Protein AF-A0A1T3NL05-F1 (afdb_monomer)

Foldseek 3Di:
DDDDDDDDDDDDDDDDDDDDDDDDDDDDDDDDDDDDDDDDVCPVVVVVVVVVVVQVVVQVVLLVVLLVVLLVLLLVLADDDPVLSVVLSVVSSVQLVVQLVVQCVVPVGSNVSSVVSDVSCPHSNVSRVLSLQVVLQVLLLVLLVLLVVVLVVLVVLVCVQQVPFPPDPCVDDDPLNVVLVVQLVVLVCQLVVLSVVQVCLCPPPLVPDSPSGRSLVSSVSNLVSLLSNLVSVVVVVVVCCVPPVNRGPCVSVVVSNVVSVVSNVVSVVSNVSSVVSDPPPPDDD

Sequence (285 aa):
MSPAPAPGDGYESEPDAAPAAVHAAEPDAVSDVAHAALPDAVLGVRLAVASDAVLGVRSAVVSDAVIDDYLRRVAAELTGTRARRRAILDEALDGLLAAAEAHLEDCGDPEEAGRRAVAEWGSPTTVAEAYNAATGRRRARRQVLTALGALPALASVWSTAMLTGPAGPWERRPPVLDAGLGLLAFGTVLAAASALSGLRAATGPRAALPDAAPPLREAATATFGVLLVLATLLMLVVNRGVTAPASLAWPLIAPAAVLNIALAAHLTGTWRRLRAHRPVRPRRP

Mean predicted aligned error: 11.15 Å

Solvent-accessible surface area (backbone atoms only — not comparable to full-atom values): 16243 Å² total; per-residue (Å²): 141,80,86,82,85,81,89,78,89,77,83,84,78,82,83,75,85,80,80,84,76,86,77,85,81,83,89,82,88,84,87,85,91,86,91,80,91,85,75,87,70,48,68,67,50,42,54,51,48,47,48,50,47,52,48,49,52,50,27,51,55,46,18,48,52,55,49,49,54,45,50,52,51,21,56,74,63,49,71,79,54,71,70,58,46,48,58,49,50,54,52,50,47,54,53,42,51,54,39,17,54,58,37,25,77,77,68,75,37,41,45,60,7,26,51,50,26,47,58,72,67,45,56,44,63,60,47,21,50,51,54,40,49,53,50,48,35,55,50,33,50,51,52,25,51,51,49,60,55,43,53,60,55,48,50,50,51,52,46,50,37,58,70,76,22,59,90,56,85,68,89,63,86,52,70,68,56,56,55,39,52,51,46,34,52,51,14,47,51,43,16,51,55,24,23,53,51,26,47,49,57,65,71,34,81,64,43,74,41,91,82,51,74,56,47,56,67,26,32,48,45,12,49,49,13,48,47,45,29,46,53,38,54,50,50,54,48,52,52,41,48,72,76,42,48,89,44,51,44,54,88,52,43,51,58,50,51,50,51,45,52,52,48,48,52,48,54,52,51,54,50,53,56,56,60,75,64,60,74,81,73,77,77,79,130

Secondary structure (DSSP, 8-state):
--PPPPPP-----PPP-PPPP---PPP------------STHHHHHHHHHHHHHHHHHHHHHHHHHHHHHHHHHHHH--S-HHHHHHHHHHHHHHHHHHHHHHHHHHS-HHHHHHHHHHHH--HHHHHHHHHHHHHHHHHHHHHHHHHHHHHHHHHHHHHHHHSS-----SS--HHHHHHHHHHHHHHHHHHHHHHHHHHHHHSGGGGSTT----HHHHHHHHHHHHHHHHHHHHHHHHHHHH-GGGS-HHHHHHHHHHHHHHHHHHHHHHHHHHHT---PPPP-

Radius of gyration: 31.08 Å; Cα contacts (8 Å, |Δi|>4): 206; chains: 1; bounding box: 58×97×88 Å

Organism: NCBI:txid159449

Structure (mmCIF, N/CA/C/O backbone):
data_AF-A0A1T3NL05-F1
#
_entry.id   AF-A0A1T3NL05-F1
#
loop_
_atom_site.group_PDB
_atom_site.id
_atom_site.type_symbol
_atom_site.label_atom_id
_atom_site.label_alt_id
_atom_site.label_comp_id
_atom_site.label_asym_id
_atom_site.label_entity_id
_atom_site.label_seq_id
_atom_site.pdbx_PDB_ins_code
_atom_site.Cartn_x
_atom_site.Cartn_y
_atom_site.Cartn_z
_atom_site.occupancy
_atom_site.B_iso_or_equiv
_atom_site.auth_seq_id
_atom_site.auth_comp_id
_atom_site.auth_asym_id
_atom_site.auth_atom_id
_atom_site.pdbx_PDB_model_num
ATOM 1 N N . MET A 1 1 ? -3.965 66.787 32.575 1.00 49.81 1 MET A N 1
ATOM 2 C CA . MET A 1 1 ? -3.066 65.620 32.684 1.00 49.81 1 MET A CA 1
ATOM 3 C C . MET A 1 1 ? -3.735 64.623 33.613 1.00 49.81 1 MET A C 1
ATOM 5 O O . MET A 1 1 ? -3.734 64.848 34.813 1.00 49.81 1 MET A O 1
ATOM 9 N N . SER A 1 2 ? -4.381 63.603 33.048 1.00 51.44 2 SER A N 1
ATOM 10 C CA . SER A 1 2 ? -5.023 62.512 33.795 1.00 51.44 2 SER A CA 1
ATOM 11 C C . SER A 1 2 ? -4.178 61.246 33.640 1.00 51.44 2 SER A C 1
ATOM 13 O O . SER A 1 2 ? -3.717 60.998 32.523 1.00 51.44 2 SER A O 1
ATOM 15 N N . PRO A 1 3 ? -3.948 60.459 34.704 1.00 66.00 3 PRO A N 1
ATOM 16 C CA . PRO A 1 3 ? -3.189 59.220 34.602 1.00 66.00 3 PRO A CA 1
ATOM 17 C C . PRO A 1 3 ? -4.048 58.090 34.014 1.00 66.00 3 PRO A C 1
ATOM 19 O O . PRO A 1 3 ? -5.239 57.977 34.304 1.00 66.00 3 PRO A O 1
ATOM 22 N N . ALA A 1 4 ? -3.420 57.277 33.165 1.00 61.78 4 ALA A N 1
ATOM 23 C CA . ALA A 1 4 ? -4.000 56.098 32.530 1.00 61.78 4 ALA A CA 1
ATOM 24 C C . ALA A 1 4 ? -4.048 54.895 33.503 1.00 61.78 4 ALA A C 1
ATOM 26 O O . ALA A 1 4 ? -3.147 54.766 34.335 1.00 61.78 4 ALA A O 1
ATOM 27 N N . PRO A 1 5 ? -5.063 54.013 33.407 1.00 68.00 5 PRO A N 1
ATOM 28 C CA . PRO A 1 5 ? -5.187 52.829 34.254 1.00 68.00 5 PRO A CA 1
ATOM 29 C C . PRO A 1 5 ? -4.324 51.650 33.765 1.00 68.00 5 PRO A C 1
ATOM 31 O O . PRO A 1 5 ? -4.061 51.501 32.572 1.00 68.00 5 PRO A O 1
ATOM 34 N N . ALA A 1 6 ? -3.893 50.824 34.722 1.00 65.75 6 ALA A N 1
ATOM 35 C CA . ALA A 1 6 ? -3.058 49.634 34.548 1.00 65.75 6 ALA A CA 1
ATOM 36 C C . ALA A 1 6 ? -3.804 48.451 33.880 1.00 65.75 6 ALA A C 1
ATOM 38 O O . ALA A 1 6 ? -5.032 48.376 33.981 1.00 65.75 6 ALA A O 1
ATOM 39 N N . PRO A 1 7 ? -3.083 47.518 33.224 1.00 67.06 7 PRO A N 1
ATOM 40 C CA . PRO A 1 7 ? -3.671 46.327 32.615 1.00 67.06 7 PRO A CA 1
ATOM 41 C C . PRO A 1 7 ? -4.017 45.276 33.679 1.00 67.06 7 PRO A C 1
ATOM 43 O O . PRO A 1 7 ? -3.194 44.961 34.534 1.00 67.06 7 PRO A O 1
ATOM 46 N N . GLY A 1 8 ? -5.249 44.767 33.618 1.00 62.97 8 GLY A N 1
ATOM 47 C CA . GLY A 1 8 ? -5.753 43.704 34.481 1.00 62.97 8 GLY A CA 1
ATOM 48 C C . GLY A 1 8 ? -5.362 42.314 33.985 1.00 62.97 8 GLY A C 1
ATOM 49 O O . GLY A 1 8 ? -5.387 42.040 32.784 1.00 62.97 8 GLY A O 1
ATOM 50 N N . ASP A 1 9 ? -5.032 41.460 34.948 1.00 55.62 9 ASP A N 1
ATOM 51 C CA . ASP A 1 9 ? -4.661 40.062 34.783 1.00 55.62 9 ASP A CA 1
ATOM 52 C C . ASP A 1 9 ? -5.855 39.236 34.278 1.00 55.62 9 ASP A C 1
ATOM 54 O O . ASP A 1 9 ? -6.897 39.121 34.928 1.00 55.62 9 ASP A O 1
ATOM 58 N N . GLY A 1 10 ? -5.710 38.695 33.068 1.00 55.72 10 GLY A N 1
ATOM 59 C CA . GLY A 1 10 ? -6.668 37.793 32.444 1.00 55.72 10 GLY A CA 1
ATOM 60 C C . GLY A 1 10 ? -6.400 36.348 32.851 1.00 55.72 10 GLY A C 1
ATOM 61 O O . GLY A 1 10 ? -5.332 35.814 32.574 1.00 55.72 10 GLY A O 1
ATOM 62 N N . TYR A 1 11 ? -7.403 35.750 33.487 1.00 50.28 11 TYR A N 1
ATOM 63 C CA . TYR A 1 11 ? -7.556 34.342 33.844 1.00 50.28 11 TYR A CA 1
ATOM 64 C C . TYR A 1 11 ? -6.991 33.358 32.803 1.00 50.28 11 TYR A C 1
ATOM 66 O O . TYR A 1 11 ? -7.485 33.273 31.675 1.00 50.28 11 TYR A O 1
ATOM 74 N N . GLU A 1 12 ? -6.011 32.555 33.220 1.00 45.03 12 GLU A N 1
ATOM 75 C CA . GLU A 1 12 ? -5.624 31.322 32.535 1.00 45.03 12 GLU A CA 1
ATOM 76 C C . GLU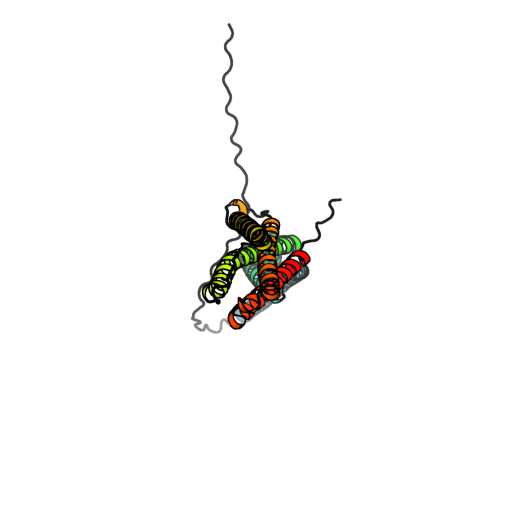 A 1 12 ? -6.770 30.310 32.659 1.00 45.03 12 GLU A C 1
ATOM 78 O O . GLU A 1 12 ? -7.152 29.894 33.751 1.00 45.03 12 GLU A O 1
ATOM 83 N N . SER A 1 13 ? -7.363 29.959 31.518 1.00 56.28 13 SER A N 1
ATOM 84 C CA . SER A 1 13 ? -8.315 28.857 31.401 1.00 56.28 13 SER A CA 1
ATOM 85 C C . SER A 1 13 ? -7.530 27.564 31.202 1.00 56.28 13 SER A C 1
ATOM 87 O O . SER A 1 13 ? -6.873 27.381 30.177 1.00 56.28 13 SER A O 1
ATOM 89 N N . GLU A 1 14 ? -7.589 26.699 32.206 1.00 56.16 14 GLU A N 1
AT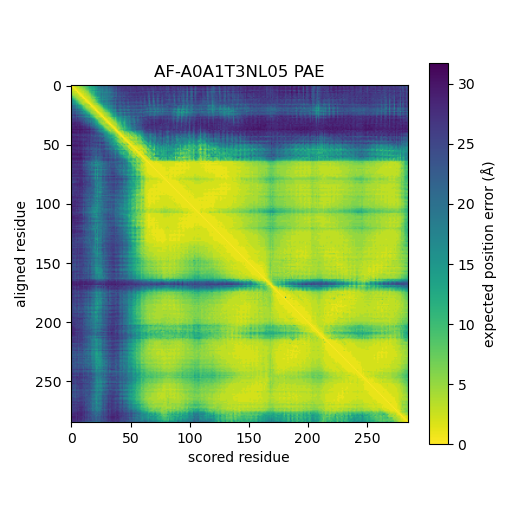OM 90 C CA . GLU A 1 14 ? -7.048 25.342 32.228 1.00 56.16 14 GLU A CA 1
ATOM 91 C C . GLU A 1 14 ? -7.768 24.477 31.168 1.00 56.16 14 GLU A C 1
ATOM 93 O O . GLU A 1 14 ? -8.999 24.390 31.197 1.00 56.16 14 GLU A O 1
ATOM 98 N N . PRO A 1 15 ? -7.064 23.895 30.176 1.00 62.19 15 PRO A N 1
ATOM 99 C CA . PRO A 1 15 ? -7.703 23.068 29.165 1.00 62.19 15 PRO A CA 1
ATOM 100 C C . PRO A 1 15 ? -7.971 21.655 29.692 1.00 62.19 15 PRO A C 1
ATOM 102 O O . PRO A 1 15 ? -7.068 20.922 30.093 1.00 62.19 15 PRO A O 1
ATOM 105 N N . ASP A 1 16 ? -9.256 21.331 29.619 1.00 52.97 16 ASP A N 1
ATOM 106 C CA . ASP A 1 16 ? -9.932 20.069 29.881 1.00 52.97 16 ASP A CA 1
ATOM 107 C C . ASP A 1 16 ? -9.335 18.866 29.117 1.00 52.97 16 ASP A C 1
ATOM 109 O O . ASP A 1 16 ? -8.674 18.998 28.082 1.00 52.97 16 ASP A O 1
ATOM 113 N N . ALA A 1 17 ? -9.595 17.688 29.675 1.00 48.12 17 ALA A N 1
ATOM 114 C CA . ALA A 1 17 ? -8.964 16.393 29.457 1.00 48.12 17 ALA A CA 1
ATOM 115 C C . ALA A 1 17 ? -8.653 15.995 27.997 1.00 48.12 17 ALA A C 1
ATOM 117 O O . ALA A 1 17 ? -9.510 15.967 27.112 1.00 48.12 17 ALA A O 1
ATOM 118 N N . ALA A 1 18 ? -7.411 15.549 27.779 1.00 41.50 18 ALA A N 1
ATOM 119 C CA . ALA A 1 18 ? -7.009 14.809 26.588 1.00 41.50 18 ALA A CA 1
ATOM 120 C C . ALA A 1 18 ? -7.599 13.379 26.603 1.00 41.50 18 ALA A C 1
ATOM 122 O O . ALA A 1 18 ? -7.569 12.727 27.648 1.00 41.50 18 ALA A O 1
ATOM 123 N N . PRO A 1 19 ? -8.090 12.846 25.467 1.00 49.56 19 PRO A N 1
ATOM 124 C CA . PRO A 1 19 ? -8.561 11.468 25.391 1.00 49.56 19 PRO A CA 1
ATOM 125 C C . PRO A 1 19 ? -7.397 10.472 25.483 1.00 49.56 19 PRO A C 1
ATOM 127 O O . PRO A 1 19 ? -6.321 10.689 24.917 1.00 49.56 19 PRO A O 1
ATOM 130 N N . ALA A 1 20 ? -7.653 9.377 26.202 1.00 42.12 20 ALA A N 1
ATOM 131 C CA . ALA A 1 20 ? -6.733 8.286 26.488 1.00 42.12 20 ALA A CA 1
ATOM 132 C C . ALA A 1 20 ? -5.990 7.798 25.233 1.00 42.12 20 ALA A C 1
ATOM 134 O O . ALA A 1 20 ? -6.581 7.419 24.219 1.00 42.12 20 ALA A O 1
ATOM 135 N N . ALA A 1 21 ? -4.661 7.816 25.311 1.00 37.03 21 ALA A N 1
ATOM 136 C CA . ALA A 1 21 ? -3.794 7.237 24.304 1.00 37.03 21 ALA A CA 1
ATOM 137 C C . ALA A 1 21 ? -3.958 5.710 24.316 1.00 37.03 21 ALA A C 1
ATOM 139 O O . ALA A 1 21 ? -3.707 5.061 25.327 1.00 37.03 21 ALA A O 1
ATOM 140 N N . VAL A 1 22 ? -4.353 5.145 23.175 1.00 44.97 22 VAL A N 1
ATOM 141 C CA . VAL A 1 22 ? -4.384 3.698 22.929 1.00 44.97 22 VAL A CA 1
ATOM 142 C C . VAL A 1 22 ? -2.961 3.149 23.092 1.00 44.97 22 VAL A C 1
ATOM 144 O O . VAL A 1 22 ? -2.101 3.348 22.228 1.00 44.97 22 VAL A O 1
ATOM 147 N N . HIS A 1 23 ? -2.702 2.512 24.234 1.00 40.03 23 HIS A N 1
ATOM 148 C CA . HIS A 1 23 ? -1.444 1.848 24.555 1.00 40.03 23 HIS A CA 1
ATOM 149 C C . HIS A 1 23 ? -1.237 0.641 23.630 1.00 40.03 23 HIS A C 1
ATOM 151 O O . HIS A 1 23 ? -2.037 -0.287 23.607 1.00 40.03 23 HIS A O 1
ATOM 157 N N . ALA A 1 24 ? -0.146 0.651 22.864 1.00 35.59 24 ALA A N 1
ATOM 158 C CA . ALA A 1 24 ? 0.336 -0.522 22.144 1.00 35.59 24 ALA A CA 1
ATOM 159 C C . ALA A 1 24 ? 1.081 -1.432 23.135 1.00 35.59 24 ALA A C 1
ATOM 161 O O . ALA A 1 24 ? 2.135 -1.039 23.637 1.00 35.59 24 ALA A O 1
ATOM 162 N N . ALA A 1 25 ? 0.522 -2.606 23.434 1.00 35.53 25 ALA A N 1
ATOM 163 C CA . ALA A 1 25 ? 1.082 -3.570 24.379 1.00 35.53 25 ALA A CA 1
ATOM 164 C C . ALA A 1 25 ? 2.083 -4.538 23.709 1.00 35.53 25 ALA A C 1
ATOM 166 O O . ALA A 1 25 ? 1.846 -5.035 22.607 1.00 35.53 25 ALA A O 1
ATOM 167 N N . GLU A 1 26 ? 3.205 -4.796 24.390 1.00 35.38 26 GLU A N 1
ATOM 168 C CA . GLU A 1 26 ? 4.123 -5.922 24.143 1.00 35.38 26 GLU A CA 1
ATOM 169 C C . GLU A 1 26 ? 3.631 -7.182 24.889 1.00 35.38 26 GLU A C 1
ATOM 171 O O . GLU A 1 26 ? 3.043 -7.037 25.962 1.00 35.38 26 GLU A O 1
ATOM 176 N N . PRO A 1 27 ? 3.873 -8.411 24.384 1.00 39.12 27 PRO A N 1
ATOM 177 C CA . PRO A 1 27 ? 3.454 -9.638 25.053 1.00 39.12 27 PRO A CA 1
ATOM 178 C C . PRO A 1 27 ? 4.606 -10.263 25.850 1.00 39.12 27 PRO A C 1
ATOM 180 O O . PRO A 1 27 ? 5.691 -10.448 25.298 1.00 39.12 27 PRO A O 1
ATOM 183 N N . ASP A 1 28 ? 4.355 -10.688 27.092 1.00 35.25 28 ASP A N 1
ATOM 184 C CA . ASP A 1 28 ? 5.218 -11.683 27.729 1.00 35.25 28 ASP A CA 1
ATOM 185 C C . ASP A 1 28 ? 4.484 -12.675 28.651 1.00 35.25 28 ASP A C 1
ATOM 187 O O . ASP A 1 28 ? 3.654 -12.314 29.480 1.00 35.25 28 ASP A O 1
ATOM 191 N N . ALA A 1 29 ? 4.861 -13.935 28.419 1.00 35.75 29 ALA A N 1
ATOM 192 C CA . ALA A 1 29 ? 5.005 -15.107 29.285 1.00 35.75 29 ALA A CA 1
ATOM 193 C C . ALA A 1 29 ? 3.923 -15.547 30.306 1.00 35.75 29 ALA A C 1
ATOM 195 O O . ALA A 1 29 ? 3.632 -14.925 31.320 1.00 35.75 29 ALA A O 1
ATOM 196 N N . VAL A 1 30 ? 3.476 -16.778 30.042 1.00 35.69 30 VAL A N 1
ATOM 197 C CA . VAL A 1 30 ? 2.552 -17.694 30.729 1.00 35.69 30 VAL A CA 1
ATOM 198 C C . VAL A 1 30 ? 3.153 -18.399 31.970 1.00 35.69 30 VAL A C 1
ATOM 200 O O . VAL A 1 30 ? 4.307 -18.812 31.926 1.00 35.69 30 VAL A O 1
ATOM 203 N N . SER A 1 31 ? 2.281 -18.616 32.977 1.00 42.09 31 SER A N 1
ATOM 204 C CA . SER A 1 31 ? 2.166 -19.691 34.008 1.00 42.09 31 SER A CA 1
ATOM 205 C C . SER A 1 31 ? 3.346 -20.103 34.912 1.00 42.09 31 SER A C 1
ATOM 207 O O . SER A 1 31 ? 4.439 -20.365 34.431 1.00 42.09 31 SER A O 1
ATOM 209 N N . ASP A 1 32 ? 3.086 -20.391 36.205 1.00 35.16 32 ASP A N 1
ATOM 210 C CA . ASP A 1 32 ? 2.582 -21.720 36.638 1.00 35.16 32 ASP A CA 1
ATOM 211 C C . ASP A 1 32 ? 2.318 -21.885 38.164 1.00 35.16 32 ASP A C 1
ATOM 213 O O . ASP A 1 32 ? 3.081 -21.418 39.004 1.00 35.16 32 ASP A O 1
ATOM 217 N N . VAL A 1 33 ? 1.267 -22.676 38.453 1.00 39.19 33 VAL A N 1
ATOM 218 C CA . VAL A 1 33 ? 1.093 -23.694 39.530 1.00 39.19 33 VAL A CA 1
ATOM 219 C C . VAL A 1 33 ? 0.940 -23.279 41.011 1.00 39.19 33 VAL A C 1
ATOM 221 O O . VAL A 1 33 ? 1.879 -22.837 41.659 1.00 39.19 33 VAL A O 1
ATOM 224 N N . ALA A 1 34 ? -0.211 -23.641 41.613 1.00 32.59 34 ALA A N 1
ATOM 225 C CA . ALA A 1 34 ? -0.330 -24.781 42.554 1.00 32.59 34 ALA A CA 1
ATOM 226 C C . ALA A 1 34 ? -1.724 -24.863 43.218 1.00 32.59 34 ALA A C 1
ATOM 228 O O . ALA A 1 34 ? -2.088 -24.028 44.042 1.00 32.59 34 ALA A O 1
ATOM 229 N N . HIS A 1 35 ? -2.479 -25.930 42.930 1.00 32.97 35 HIS A N 1
ATOM 230 C CA . HIS A 1 35 ? -3.704 -26.289 43.652 1.00 32.97 35 HIS A CA 1
ATOM 231 C C . HIS A 1 35 ? -3.417 -27.328 44.745 1.00 32.97 35 HIS A C 1
ATOM 233 O O . HIS A 1 35 ? -2.994 -28.445 44.451 1.00 32.97 35 HIS A O 1
ATOM 239 N N . ALA A 1 36 ? -3.719 -26.975 45.996 1.00 35.47 36 ALA A N 1
ATOM 240 C CA . ALA A 1 36 ? -3.841 -27.902 47.117 1.00 35.47 36 ALA A CA 1
ATOM 241 C C . ALA A 1 36 ? -5.328 -28.124 47.452 1.00 35.47 36 ALA A C 1
ATOM 243 O O . ALA A 1 36 ? -6.132 -27.193 47.428 1.00 35.47 36 ALA A O 1
ATOM 244 N N . ALA A 1 37 ? -5.684 -29.378 47.731 1.00 47.03 37 ALA A N 1
ATOM 245 C CA . ALA A 1 37 ? -7.046 -29.852 47.962 1.00 47.03 37 ALA A CA 1
ATOM 246 C C . ALA A 1 37 ? -7.605 -29.444 49.341 1.00 47.03 37 ALA A C 1
ATOM 248 O O . ALA A 1 37 ? -6.884 -29.486 50.338 1.00 47.03 37 ALA A O 1
ATOM 249 N N . LEU A 1 38 ? -8.906 -29.121 49.400 1.00 39.53 38 LEU A N 1
ATOM 250 C CA . LEU A 1 38 ? -9.654 -28.824 50.631 1.00 39.53 38 LEU A CA 1
ATOM 251 C C . LEU A 1 38 ? -10.865 -29.770 50.839 1.00 39.53 38 LEU A C 1
ATOM 253 O O . LEU A 1 38 ? -11.398 -30.295 49.858 1.00 39.53 38 LEU A O 1
ATOM 257 N N . PRO A 1 39 ? -11.292 -29.980 52.107 1.00 44.59 39 PRO A N 1
ATOM 258 C CA . PRO A 1 39 ? -12.197 -31.044 52.555 1.00 44.59 39 PRO A CA 1
ATOM 259 C C . PRO A 1 39 ? -13.670 -30.611 52.730 1.00 44.59 39 PRO A C 1
ATOM 261 O O . PRO A 1 39 ? -13.986 -29.426 52.709 1.00 44.59 39 PRO A O 1
ATOM 264 N N . ASP A 1 40 ? -14.530 -31.615 52.959 1.00 38.75 40 ASP A N 1
ATOM 265 C CA . ASP A 1 40 ? -16.007 -31.759 52.984 1.00 38.75 40 ASP A CA 1
ATOM 266 C C . ASP A 1 40 ? -16.958 -30.667 53.555 1.00 38.75 40 ASP A C 1
ATOM 268 O O . ASP A 1 40 ? -18.148 -30.926 53.734 1.00 38.75 40 ASP A O 1
ATOM 272 N N . ALA A 1 41 ? -16.569 -29.391 53.644 1.00 43.16 41 ALA A N 1
ATOM 273 C CA . ALA A 1 41 ? -17.511 -28.246 53.646 1.00 43.16 41 ALA A CA 1
ATOM 274 C C . ALA A 1 41 ? -18.240 -28.061 52.284 1.00 43.16 41 ALA A C 1
ATOM 276 O O . ALA A 1 41 ? -18.835 -27.028 51.970 1.00 43.16 41 ALA A O 1
ATOM 277 N N . VAL A 1 42 ? -18.164 -29.089 51.444 1.00 45.50 42 VAL A N 1
ATOM 278 C CA . VAL A 1 42 ? -18.093 -29.014 49.993 1.00 45.50 42 VAL A CA 1
ATOM 279 C C . VAL A 1 42 ? -19.470 -29.123 49.356 1.00 45.50 42 VAL A C 1
ATOM 281 O O . VAL A 1 42 ? -19.592 -28.737 48.213 1.00 45.50 42 VAL A O 1
ATOM 284 N N . LEU A 1 43 ? -20.540 -29.548 50.037 1.00 37.41 43 LEU A N 1
ATOM 285 C CA . LEU A 1 43 ? -21.857 -29.674 49.383 1.00 37.41 43 LEU A CA 1
ATOM 286 C C . LEU A 1 43 ? -22.670 -28.363 49.332 1.00 37.41 43 LEU A C 1
ATOM 288 O O . LEU A 1 43 ? -23.263 -28.061 48.300 1.00 37.41 43 LEU A O 1
ATOM 292 N N . GLY A 1 44 ? -22.668 -27.561 50.404 1.00 39.44 44 GLY A N 1
ATOM 293 C CA . GLY A 1 44 ? -23.315 -26.235 50.428 1.00 39.44 44 GLY A CA 1
ATOM 294 C C . GLY A 1 44 ? -22.494 -25.175 49.689 1.00 39.44 44 GLY A C 1
ATOM 295 O O . GLY A 1 44 ? -23.035 -24.402 48.901 1.00 39.44 44 GLY A O 1
ATOM 296 N N . VAL A 1 45 ? -21.166 -25.227 49.849 1.00 44.59 45 VAL A N 1
ATOM 297 C CA . VAL A 1 45 ? -20.220 -24.441 49.051 1.00 44.59 45 VAL A CA 1
ATOM 298 C C . VAL A 1 45 ? -20.233 -24.889 47.591 1.00 44.59 45 VAL A C 1
ATOM 300 O O . VAL A 1 45 ? -20.163 -24.025 46.743 1.00 44.59 45 VAL A O 1
ATOM 303 N N . ARG A 1 46 ? -20.415 -26.172 47.229 1.00 38.75 46 ARG A N 1
ATOM 304 C CA . ARG A 1 46 ? -20.561 -26.557 45.806 1.00 38.75 46 ARG A CA 1
ATOM 305 C C . ARG A 1 46 ? -21.850 -26.087 45.169 1.00 38.75 46 ARG A C 1
ATOM 307 O O . ARG A 1 46 ? -21.836 -25.913 43.966 1.00 38.75 46 ARG A O 1
ATOM 314 N N . LEU A 1 47 ? -22.942 -25.891 45.903 1.00 42.97 47 LEU A N 1
ATOM 315 C CA . LEU A 1 47 ? -24.155 -25.305 45.324 1.00 42.97 47 LEU A CA 1
ATOM 316 C C . LEU A 1 47 ? -23.992 -23.796 45.102 1.00 42.97 47 LEU A C 1
ATOM 318 O O . LEU A 1 47 ? -24.399 -23.308 44.054 1.00 42.97 47 LEU A O 1
ATOM 322 N N . ALA A 1 48 ? -23.316 -23.087 46.013 1.00 51.00 48 ALA A N 1
ATOM 323 C CA . ALA A 1 48 ? -22.938 -21.685 45.820 1.00 51.00 48 ALA A CA 1
ATOM 324 C C . ALA A 1 48 ? -21.852 -21.515 44.741 1.00 51.00 48 ALA A C 1
ATOM 326 O O . ALA A 1 48 ? -22.017 -20.695 43.859 1.00 51.00 48 ALA A O 1
ATOM 327 N N . VAL A 1 49 ? -20.812 -22.354 44.725 1.00 53.44 49 VAL A N 1
ATOM 328 C CA . VAL A 1 49 ? -19.724 -22.373 43.728 1.00 53.44 49 VAL A CA 1
ATOM 329 C C . VAL A 1 49 ? -20.203 -22.898 42.381 1.00 53.44 49 VAL A C 1
ATOM 331 O O . VAL A 1 49 ? -19.725 -22.431 41.363 1.00 53.44 49 VAL A O 1
ATOM 334 N N . ALA A 1 50 ? -21.151 -23.836 42.320 1.00 51.19 50 ALA A N 1
ATOM 335 C CA . ALA A 1 50 ? -21.785 -24.210 41.057 1.00 51.19 50 ALA A CA 1
ATOM 336 C C . ALA A 1 50 ? -22.732 -23.111 40.584 1.00 51.19 50 ALA A C 1
ATOM 338 O O . ALA A 1 50 ? -22.822 -22.904 39.385 1.00 51.19 50 ALA A O 1
ATOM 339 N N . SER A 1 51 ? -23.400 -22.382 41.482 1.00 53.47 51 SER A N 1
ATOM 340 C CA . SER A 1 51 ? -24.182 -21.207 41.098 1.00 53.47 51 SER A CA 1
ATOM 341 C C . SER A 1 51 ? -23.273 -20.074 40.619 1.00 53.47 51 SER A C 1
ATOM 343 O O . SER A 1 51 ? -23.556 -19.527 39.568 1.00 53.47 51 SER A O 1
ATOM 345 N N . ASP A 1 52 ? -22.153 -19.793 41.286 1.00 57.69 52 ASP A N 1
ATOM 346 C CA . ASP A 1 52 ? -21.153 -18.793 40.884 1.00 57.69 52 ASP A CA 1
ATOM 347 C C . ASP A 1 52 ? -20.374 -19.216 39.640 1.00 57.69 52 ASP A C 1
ATOM 349 O O . ASP A 1 52 ? -20.061 -18.379 38.807 1.00 57.69 52 ASP A O 1
ATOM 353 N N . ALA A 1 53 ? -20.098 -20.506 39.448 1.00 65.62 53 ALA A N 1
ATOM 354 C CA . ALA A 1 53 ? -19.468 -21.008 38.231 1.00 65.62 53 ALA A CA 1
ATOM 355 C C . ALA A 1 53 ? -20.460 -21.044 37.065 1.00 65.62 53 ALA A C 1
ATOM 357 O O . ALA A 1 53 ? -20.087 -20.730 35.945 1.00 65.62 53 ALA A O 1
ATOM 358 N N . VAL A 1 54 ? -21.729 -21.395 37.292 1.00 61.44 54 VAL A N 1
ATOM 359 C CA . VAL A 1 54 ? -22.766 -21.356 36.248 1.00 61.44 54 VAL A CA 1
ATOM 360 C C . VAL A 1 54 ? -23.144 -19.914 35.915 1.00 61.44 54 VAL A C 1
ATOM 362 O O . VAL A 1 54 ? -23.362 -19.622 34.743 1.00 61.44 54 VAL A O 1
ATOM 365 N N . LEU A 1 55 ? -23.189 -19.011 36.898 1.00 61.16 55 LEU A N 1
ATOM 366 C CA . LEU A 1 55 ? -23.351 -17.572 36.687 1.00 61.16 55 LEU A CA 1
ATOM 367 C C . LEU A 1 55 ? -22.113 -17.000 36.002 1.00 61.16 55 LEU A C 1
ATOM 369 O O . LEU A 1 55 ? -22.263 -16.357 34.981 1.00 61.16 55 LEU A O 1
ATOM 373 N N . GLY A 1 56 ? -20.905 -17.333 36.450 1.00 61.91 56 GLY A N 1
ATOM 374 C CA . GLY A 1 56 ? -19.650 -16.918 35.823 1.00 61.91 56 GLY A CA 1
ATOM 375 C C . GLY A 1 56 ? -19.528 -17.389 34.375 1.00 61.91 56 GLY A C 1
ATOM 376 O O . GLY A 1 56 ? -19.222 -16.592 33.497 1.00 61.91 56 GLY A O 1
ATOM 377 N N . VAL A 1 57 ? -19.860 -18.651 34.085 1.00 70.38 57 VAL A N 1
ATOM 378 C CA . VAL A 1 57 ? -19.886 -19.191 32.716 1.00 70.38 57 VAL A CA 1
ATOM 379 C C . VAL A 1 57 ? -20.983 -18.530 31.887 1.00 70.38 57 VAL A C 1
ATOM 381 O O . VAL A 1 57 ? -20.740 -18.174 30.741 1.00 70.38 57 VAL A O 1
ATOM 384 N N . ARG A 1 58 ? -22.191 -18.342 32.429 1.00 58.81 58 ARG A N 1
ATOM 385 C CA . ARG A 1 58 ? -23.274 -17.669 31.695 1.00 58.81 58 ARG A CA 1
ATOM 386 C C . ARG A 1 58 ? -22.939 -16.219 31.398 1.00 58.81 58 ARG A C 1
ATOM 388 O O . ARG A 1 58 ? -23.177 -15.774 30.286 1.00 58.81 58 ARG A O 1
ATOM 395 N N . SER A 1 59 ? -22.384 -15.509 32.363 1.00 59.50 59 SER A N 1
ATOM 396 C CA . SER A 1 59 ? -22.039 -14.110 32.218 1.00 59.50 59 SER A CA 1
ATOM 397 C C . SER A 1 59 ? -20.830 -13.929 31.293 1.00 59.50 59 SER A C 1
ATOM 399 O O . SER A 1 59 ? -20.862 -13.039 30.448 1.00 59.50 59 SER A O 1
ATOM 401 N N . ALA A 1 60 ? -19.841 -14.830 31.330 1.00 70.25 60 ALA A N 1
ATOM 402 C CA . ALA A 1 60 ? -18.790 -14.896 30.311 1.00 70.25 60 ALA A CA 1
ATOM 403 C C . ALA A 1 60 ? -19.383 -15.118 28.906 1.00 70.25 60 ALA A C 1
ATOM 405 O O . ALA A 1 60 ? -19.105 -14.348 27.996 1.00 70.25 60 ALA A O 1
ATOM 406 N N . VAL A 1 61 ? -20.303 -16.078 28.748 1.00 70.69 61 VAL A N 1
ATOM 407 C CA . VAL A 1 61 ? -20.972 -16.365 27.462 1.00 70.69 61 VAL A CA 1
ATOM 408 C C . VAL A 1 61 ? -21.830 -15.194 26.957 1.00 70.69 61 VAL A C 1
ATOM 410 O O . VAL A 1 61 ? -21.960 -14.996 25.749 1.00 70.69 61 VAL A O 1
ATOM 413 N N . VAL A 1 62 ? -22.451 -14.415 27.847 1.00 66.88 62 VAL A N 1
ATOM 414 C CA . VAL A 1 62 ? -23.254 -13.244 27.454 1.00 66.88 62 VAL A CA 1
ATOM 415 C C . VAL A 1 62 ? -22.364 -12.053 27.087 1.00 66.88 62 VAL A C 1
ATOM 417 O O . VAL A 1 62 ? -22.639 -11.392 26.085 1.00 66.88 62 VAL A O 1
ATOM 420 N N . SER A 1 63 ? -21.281 -11.814 27.834 1.00 75.88 63 SER A N 1
ATOM 421 C CA . SER A 1 63 ? -20.244 -10.844 27.454 1.00 75.88 63 SER A CA 1
ATOM 422 C C . SER A 1 63 ? -19.671 -11.175 26.070 1.00 75.88 63 SER A C 1
ATOM 424 O O . SER A 1 63 ? -19.643 -10.311 25.186 1.00 75.88 63 SER A O 1
ATOM 426 N N . ASP A 1 64 ? -19.372 -12.458 25.827 1.00 85.25 64 ASP A N 1
ATOM 427 C CA . ASP A 1 64 ? -18.927 -12.965 24.526 1.00 85.25 64 ASP A CA 1
ATOM 428 C C . ASP A 1 64 ? -19.946 -12.654 23.421 1.00 85.25 64 ASP A C 1
ATOM 430 O O . ASP A 1 64 ? -19.567 -12.214 22.340 1.00 85.25 64 ASP A O 1
ATOM 434 N N . ALA A 1 65 ? -21.253 -12.794 23.679 1.00 91.25 65 ALA A N 1
ATOM 435 C CA . ALA A 1 65 ? -22.286 -12.513 22.680 1.00 91.25 65 ALA A CA 1
ATOM 436 C C . ALA A 1 65 ? -22.370 -11.024 22.284 1.00 91.25 65 ALA A C 1
ATOM 438 O O . ALA A 1 65 ? -22.603 -10.716 21.107 1.00 91.25 65 ALA A O 1
ATOM 439 N N . VAL A 1 66 ? -22.188 -10.099 23.238 1.00 94.88 66 VAL A N 1
ATOM 440 C CA . VAL A 1 66 ? -22.171 -8.644 22.978 1.00 94.88 66 VAL A CA 1
ATOM 441 C C . VAL A 1 66 ? -20.936 -8.265 22.157 1.00 94.88 66 VAL A C 1
ATOM 443 O O . VAL A 1 66 ? -21.055 -7.567 21.144 1.00 94.88 66 VAL A O 1
ATOM 446 N N . ILE A 1 67 ? -19.766 -8.767 22.556 1.00 95.75 67 ILE A N 1
ATOM 447 C CA . ILE A 1 67 ? -18.492 -8.537 21.866 1.00 95.75 67 ILE A CA 1
ATOM 448 C C . ILE A 1 67 ? -18.514 -9.161 20.461 1.00 95.75 67 ILE A C 1
ATOM 450 O O . ILE A 1 67 ? -18.128 -8.510 19.488 1.00 95.75 67 ILE A O 1
ATOM 454 N N . ASP A 1 68 ? -19.051 -10.371 20.308 1.00 96.25 68 ASP A N 1
ATOM 455 C CA . ASP A 1 68 ? -19.181 -11.052 19.018 1.00 96.25 68 ASP A CA 1
ATOM 456 C C . ASP A 1 68 ? -20.079 -10.289 18.042 1.00 96.25 68 ASP A C 1
ATOM 458 O O . ASP A 1 68 ? -19.759 -10.182 16.851 1.00 96.25 68 ASP A O 1
ATOM 462 N N . ASP A 1 69 ? -21.220 -9.761 18.503 1.00 97.00 69 ASP A N 1
ATOM 463 C CA . ASP A 1 69 ? -22.084 -8.947 17.644 1.00 97.00 69 ASP A CA 1
ATOM 464 C C . ASP A 1 69 ? -21.377 -7.660 17.208 1.00 97.00 69 ASP A C 1
ATOM 466 O O . ASP A 1 69 ? -21.427 -7.291 16.029 1.00 97.00 69 ASP A O 1
ATOM 470 N N . TYR A 1 70 ? -20.648 -7.021 18.125 1.00 97.69 70 TYR A N 1
ATOM 471 C CA . TYR A 1 70 ? -19.835 -5.850 17.821 1.00 97.69 70 TYR A CA 1
ATOM 472 C C . TYR A 1 70 ? -18.760 -6.152 16.766 1.00 97.69 70 TYR A C 1
ATOM 474 O O . TYR A 1 70 ? -18.705 -5.495 15.719 1.00 97.69 70 TYR A O 1
ATOM 482 N N . LEU A 1 71 ? -17.955 -7.197 16.974 1.00 97.50 71 LEU A N 1
ATOM 483 C CA . LEU A 1 71 ? -16.901 -7.612 16.049 1.00 97.50 71 LEU A CA 1
ATOM 484 C C . LEU A 1 71 ? -17.460 -8.049 14.695 1.00 97.50 71 LEU A C 1
ATOM 486 O O . LEU A 1 71 ? -16.834 -7.796 13.666 1.00 97.50 71 LEU A O 1
ATOM 490 N N . ARG A 1 72 ? -18.657 -8.644 14.650 1.00 97.81 72 ARG A N 1
ATOM 491 C CA . ARG A 1 72 ? -19.342 -8.977 13.392 1.00 97.81 72 ARG A CA 1
ATOM 492 C C . ARG A 1 72 ? -19.681 -7.723 12.584 1.00 97.81 72 ARG A C 1
ATOM 494 O O . ARG A 1 72 ? -19.504 -7.727 11.362 1.00 97.81 72 ARG A O 1
ATOM 501 N N . ARG A 1 73 ? -20.121 -6.648 13.247 1.00 97.94 73 ARG A N 1
ATOM 502 C CA . ARG A 1 73 ? -20.386 -5.346 12.607 1.00 97.94 73 ARG A CA 1
ATOM 503 C C . ARG A 1 73 ? -19.093 -4.691 12.129 1.00 97.94 73 ARG A C 1
ATOM 505 O O . ARG A 1 73 ? -19.010 -4.328 10.959 1.00 97.94 73 ARG A O 1
ATOM 512 N N . VAL A 1 74 ? -18.051 -4.654 12.965 1.00 97.50 74 VAL A N 1
ATOM 513 C CA . VAL A 1 74 ? -16.714 -4.177 12.560 1.00 97.50 74 VA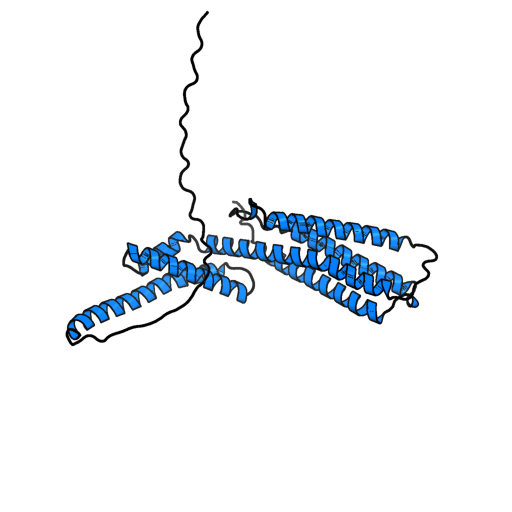L A CA 1
ATOM 514 C C . VAL A 1 74 ? -16.218 -4.967 11.346 1.00 97.50 74 VAL A C 1
ATOM 516 O O . VAL A 1 74 ? -15.812 -4.394 10.334 1.00 97.50 74 VAL A O 1
ATOM 519 N N . ALA A 1 75 ? -16.315 -6.298 11.386 1.00 97.06 75 ALA A N 1
ATOM 520 C CA . ALA A 1 75 ? -15.889 -7.175 10.306 1.00 97.06 75 ALA A CA 1
ATOM 521 C C . ALA A 1 75 ? -16.586 -6.855 8.981 1.00 97.06 75 ALA A C 1
ATOM 523 O O . ALA A 1 75 ? -15.925 -6.932 7.942 1.00 97.06 75 ALA A O 1
ATOM 524 N N . ALA A 1 76 ? -17.878 -6.513 8.995 1.00 96.31 76 ALA A N 1
ATOM 525 C CA . ALA A 1 76 ? -18.637 -6.152 7.798 1.00 96.31 76 ALA A CA 1
ATOM 526 C C . ALA A 1 76 ? -18.097 -4.884 7.109 1.00 96.31 76 ALA A C 1
ATOM 528 O O . ALA A 1 76 ? -18.187 -4.771 5.886 1.00 96.31 76 ALA A O 1
ATOM 529 N N . GLU A 1 77 ? -17.473 -3.983 7.867 1.00 96.25 77 GLU A N 1
ATOM 530 C CA . GLU A 1 77 ? -16.945 -2.703 7.382 1.00 96.25 77 GLU A CA 1
ATOM 531 C C . GLU A 1 77 ? -15.427 -2.712 7.109 1.00 96.25 77 GLU A C 1
ATOM 533 O O . GLU A 1 77 ? -14.884 -1.845 6.412 1.00 96.25 77 GLU A O 1
ATOM 538 N N . LEU A 1 78 ? -14.703 -3.716 7.612 1.00 95.31 78 LEU A N 1
ATOM 539 C CA . LEU A 1 78 ? -13.267 -3.849 7.369 1.00 95.31 78 LEU A CA 1
ATOM 540 C C . LEU A 1 78 ? -12.945 -4.168 5.902 1.00 95.31 78 LEU A C 1
ATOM 542 O O . LEU A 1 78 ? -13.437 -5.128 5.303 1.00 95.31 78 LEU A O 1
ATOM 546 N N . THR A 1 79 ? -11.983 -3.430 5.349 1.00 91.50 79 THR A N 1
ATOM 547 C CA . THR A 1 79 ? -11.487 -3.616 3.983 1.00 91.50 79 THR A CA 1
ATOM 548 C C . THR A 1 79 ? -10.161 -4.379 3.946 1.00 91.50 79 THR A C 1
ATOM 550 O O . THR A 1 79 ? -9.320 -4.302 4.841 1.00 91.50 79 THR A O 1
ATOM 553 N N . GLY A 1 80 ? -9.922 -5.110 2.853 1.00 89.94 80 GLY A N 1
ATOM 554 C CA . GLY A 1 80 ? -8.630 -5.737 2.570 1.00 89.94 80 GLY A CA 1
ATOM 555 C C . GLY A 1 80 ? -8.672 -7.259 2.475 1.00 89.94 80 GLY A C 1
ATOM 556 O O . GLY A 1 80 ? -9.702 -7.859 2.189 1.00 89.94 80 GLY A O 1
ATOM 557 N N . THR A 1 81 ? -7.504 -7.887 2.629 1.00 90.62 81 THR A N 1
ATOM 558 C CA . THR A 1 81 ? -7.369 -9.344 2.504 1.00 90.62 81 THR A CA 1
ATOM 559 C C . THR A 1 81 ? -7.970 -10.042 3.720 1.00 90.62 81 THR A C 1
ATOM 561 O O . THR A 1 81 ? -7.921 -9.507 4.827 1.00 90.62 81 THR A O 1
ATOM 564 N N . ARG A 1 82 ? -8.475 -11.270 3.538 1.00 92.19 82 ARG A N 1
ATOM 565 C CA . ARG A 1 82 ? -9.049 -12.077 4.629 1.00 92.19 82 ARG A CA 1
ATOM 566 C C . ARG A 1 82 ? -8.089 -12.229 5.814 1.00 92.19 82 ARG A C 1
ATOM 568 O O . ARG A 1 82 ? -8.501 -12.034 6.947 1.00 92.19 82 ARG A O 1
ATOM 575 N N . ALA A 1 83 ? -6.808 -12.487 5.541 1.00 91.12 83 ALA A N 1
ATOM 576 C CA . ALA A 1 83 ? -5.778 -12.604 6.574 1.00 91.12 83 ALA A CA 1
ATOM 577 C C . ALA A 1 83 ? -5.595 -11.310 7.385 1.00 91.12 83 ALA A C 1
ATOM 579 O O . ALA A 1 83 ? -5.462 -11.362 8.600 1.00 91.12 83 ALA A O 1
ATOM 580 N N . ARG A 1 84 ? -5.628 -10.137 6.732 1.00 92.75 84 ARG A N 1
ATOM 581 C CA . ARG A 1 84 ? -5.503 -8.855 7.440 1.00 92.75 84 ARG A CA 1
ATOM 582 C C . ARG A 1 84 ? -6.753 -8.533 8.252 1.00 92.75 84 ARG A C 1
ATOM 584 O O . ARG A 1 84 ? -6.604 -8.028 9.352 1.00 92.75 84 ARG A O 1
ATOM 591 N N . ARG A 1 85 ? -7.946 -8.814 7.715 1.00 95.50 85 ARG A N 1
ATOM 592 C CA . ARG A 1 85 ? -9.211 -8.641 8.444 1.00 95.50 85 ARG A CA 1
ATOM 593 C C . ARG A 1 85 ? -9.221 -9.488 9.712 1.00 95.50 85 ARG A C 1
ATOM 595 O O . ARG A 1 85 ? -9.494 -8.946 10.766 1.00 95.50 85 ARG A O 1
ATOM 602 N N . ARG A 1 86 ? -8.826 -10.762 9.617 1.00 95.19 86 ARG A N 1
ATOM 603 C CA . ARG A 1 86 ? -8.692 -11.648 10.779 1.00 95.19 86 ARG A CA 1
ATOM 604 C C . ARG A 1 86 ? -7.737 -11.080 11.828 1.00 95.19 86 ARG A C 1
ATOM 606 O O . ARG A 1 86 ? -8.165 -10.857 12.939 1.00 95.19 86 ARG A O 1
ATOM 613 N N . ALA A 1 87 ? -6.518 -10.710 11.436 1.00 94.50 87 ALA A N 1
ATOM 614 C CA . ALA A 1 87 ? -5.552 -10.133 12.374 1.00 94.50 87 ALA A CA 1
ATOM 615 C C . ALA A 1 87 ? -6.015 -8.815 13.030 1.00 94.50 87 ALA A C 1
ATOM 617 O O . ALA A 1 87 ? -5.522 -8.469 14.089 1.00 94.50 87 ALA A O 1
ATOM 618 N N . ILE A 1 88 ? -6.897 -8.042 12.384 1.00 95.50 88 ILE A N 1
ATOM 619 C CA . ILE A 1 88 ? -7.502 -6.850 13.002 1.00 95.50 88 ILE A CA 1
ATOM 620 C C . ILE A 1 88 ? -8.585 -7.253 14.007 1.00 95.50 88 ILE A C 1
ATOM 622 O O . ILE A 1 88 ? -8.691 -6.623 15.046 1.00 95.50 88 ILE A O 1
ATOM 626 N N . LEU A 1 89 ? -9.394 -8.263 13.681 1.00 96.62 89 LEU A N 1
ATOM 627 C CA . LEU A 1 89 ? -10.448 -8.748 14.569 1.00 96.62 89 LEU A CA 1
ATOM 628 C C . LEU A 1 89 ? -9.878 -9.456 15.796 1.00 96.62 89 LEU A C 1
ATOM 630 O O . LEU A 1 89 ? -10.426 -9.264 16.866 1.00 96.62 89 LEU A O 1
ATOM 634 N N . ASP A 1 90 ? -8.789 -10.213 15.639 1.00 95.12 90 ASP A N 1
ATOM 635 C CA . ASP A 1 90 ? -8.090 -10.858 16.755 1.00 95.12 90 ASP A CA 1
ATOM 636 C C . ASP A 1 90 ? -7.570 -9.780 17.736 1.00 95.12 90 ASP A C 1
ATOM 638 O O . ASP A 1 90 ? -7.913 -9.800 18.907 1.00 95.12 90 ASP A O 1
ATOM 642 N N . GLU A 1 91 ? -6.883 -8.745 17.234 1.00 95.06 91 GLU A N 1
ATOM 643 C CA . GLU A 1 91 ? -6.429 -7.602 18.051 1.00 95.06 91 GLU A CA 1
ATOM 644 C C . GLU A 1 91 ? -7.589 -6.832 18.708 1.00 95.06 91 GLU A C 1
ATOM 646 O O . GLU A 1 91 ? -7.502 -6.405 19.856 1.00 95.06 91 GLU A O 1
ATOM 651 N N . ALA A 1 92 ? -8.678 -6.608 17.966 1.00 96.06 92 ALA A N 1
ATOM 652 C CA . ALA A 1 92 ? -9.844 -5.906 18.490 1.00 96.06 92 ALA A CA 1
ATOM 653 C C . ALA A 1 92 ? -10.564 -6.723 19.570 1.00 96.06 92 ALA A C 1
ATOM 655 O O . ALA A 1 92 ? -11.065 -6.146 20.528 1.00 96.06 92 ALA A O 1
ATOM 656 N N . LEU A 1 93 ? -10.607 -8.050 19.419 1.00 95.75 93 LEU A N 1
ATOM 657 C CA . LEU A 1 93 ? -11.128 -8.961 20.429 1.00 95.75 93 LEU A CA 1
ATOM 658 C C . LEU A 1 93 ? -10.284 -8.881 21.699 1.00 95.75 93 LEU A C 1
ATOM 660 O O . LEU A 1 93 ? -10.846 -8.636 22.759 1.00 95.75 93 LEU A O 1
ATOM 664 N N . ASP A 1 94 ? -8.961 -9.009 21.582 1.00 94.38 94 ASP A N 1
ATOM 665 C CA . ASP A 1 94 ? -8.048 -8.940 22.727 1.00 94.38 94 ASP A CA 1
ATOM 666 C C . ASP A 1 94 ? -8.224 -7.618 23.494 1.00 94.38 94 ASP A C 1
ATOM 668 O O . ASP A 1 94 ? -8.361 -7.607 24.717 1.00 94.38 94 ASP A O 1
ATOM 672 N N . GLY A 1 95 ? -8.309 -6.496 22.773 1.00 95.00 95 GLY A N 1
ATOM 673 C CA . GLY A 1 95 ? -8.518 -5.184 23.381 1.00 95.00 95 GLY A CA 1
ATOM 674 C C . GLY A 1 95 ? -9.908 -4.983 24.006 1.00 95.00 95 GLY A C 1
ATOM 675 O O . GLY A 1 95 ? -10.020 -4.317 25.035 1.00 95.00 95 GLY A O 1
ATOM 676 N N . LEU A 1 96 ? -10.965 -5.563 23.428 1.00 96.06 96 LEU A N 1
ATOM 677 C CA . LEU A 1 96 ? -12.313 -5.537 24.011 1.00 96.06 96 LEU A CA 1
ATOM 678 C C . LEU A 1 96 ? -12.411 -6.418 25.257 1.00 96.06 96 LEU A C 1
ATOM 680 O O . LEU A 1 96 ? -13.050 -6.012 26.223 1.00 96.06 96 LEU A O 1
ATOM 684 N N . LEU A 1 97 ? -11.773 -7.590 25.247 1.00 94.75 97 LEU A N 1
ATOM 685 C CA . LEU A 1 97 ? -11.712 -8.481 26.404 1.00 94.75 97 LEU A CA 1
ATOM 686 C C . LEU A 1 97 ? -10.957 -7.820 27.559 1.00 94.75 97 LEU A C 1
ATOM 688 O O . LEU A 1 97 ? -11.467 -7.816 28.674 1.00 94.75 97 LEU A O 1
ATOM 692 N N . ALA A 1 98 ? -9.816 -7.180 27.285 1.00 94.88 98 ALA A N 1
ATOM 693 C CA . ALA A 1 98 ? -9.066 -6.433 28.294 1.00 94.88 98 ALA A CA 1
ATOM 694 C C . ALA A 1 98 ? -9.882 -5.269 28.891 1.00 94.88 98 ALA A C 1
ATOM 696 O O . ALA A 1 98 ? -9.882 -5.061 30.102 1.00 94.88 98 ALA A O 1
ATOM 697 N N . ALA A 1 99 ? -10.623 -4.525 28.060 1.00 95.81 99 ALA A N 1
ATOM 698 C CA . ALA A 1 99 ? -11.511 -3.467 28.544 1.00 95.81 99 ALA A CA 1
ATOM 699 C C . ALA A 1 99 ? -12.685 -4.031 29.365 1.00 95.81 99 ALA A C 1
ATOM 701 O O . ALA A 1 99 ? -13.039 -3.479 30.404 1.00 95.81 99 ALA A O 1
ATOM 702 N N . ALA A 1 100 ? -13.287 -5.140 28.928 1.00 95.44 100 ALA A N 1
ATOM 703 C CA . ALA A 1 100 ? -14.376 -5.787 29.653 1.00 95.44 100 ALA A CA 1
ATOM 704 C C . ALA A 1 100 ? -13.912 -6.332 31.010 1.00 95.44 100 ALA A C 1
ATOM 706 O O . ALA A 1 100 ? -14.641 -6.197 31.987 1.00 95.44 100 ALA A O 1
ATOM 707 N N . GLU A 1 101 ? -12.705 -6.893 31.093 1.00 93.62 101 GLU A N 1
ATOM 708 C CA . GLU A 1 101 ? -12.093 -7.328 32.352 1.00 93.62 101 GLU A CA 1
ATOM 709 C C . GLU A 1 101 ? -11.933 -6.154 33.328 1.00 93.62 101 GLU A C 1
ATOM 711 O O . GLU A 1 101 ? -12.357 -6.259 34.476 1.00 93.62 101 GLU A O 1
ATOM 716 N N . ALA A 1 102 ? -11.453 -4.999 32.856 1.00 94.94 102 ALA A N 1
ATOM 717 C CA . ALA A 1 102 ? -11.357 -3.794 33.680 1.00 94.94 102 ALA A CA 1
ATOM 718 C C . ALA A 1 102 ? -12.733 -3.304 34.179 1.00 94.94 102 ALA A C 1
ATOM 720 O O . ALA A 1 102 ? -12.903 -3.021 35.362 1.00 94.94 102 ALA A O 1
ATOM 721 N N . HIS A 1 103 ? -13.754 -3.255 33.311 1.00 95.62 103 HIS A N 1
ATOM 722 C CA . HIS A 1 103 ? -15.114 -2.853 33.720 1.00 95.62 103 HIS A CA 1
ATOM 723 C C . HIS A 1 103 ? -15.790 -3.873 34.642 1.00 95.62 103 HIS A C 1
ATOM 725 O O . HIS A 1 103 ? -16.704 -3.516 35.393 1.00 95.62 103 HIS A O 1
ATOM 731 N N . LEU A 1 104 ? -15.382 -5.142 34.580 1.00 94.69 104 LEU A N 1
ATOM 732 C CA . LEU A 1 104 ? -15.928 -6.198 35.424 1.00 94.69 104 LEU A CA 1
ATOM 733 C C . LEU A 1 104 ? -15.556 -5.989 36.894 1.00 94.69 104 LEU A C 1
ATOM 735 O O . LEU A 1 104 ? -16.406 -6.219 37.756 1.00 94.69 104 LEU A O 1
ATOM 739 N N . GLU A 1 105 ? -14.343 -5.502 37.171 1.00 93.88 105 GLU A N 1
ATOM 740 C CA . GLU A 1 105 ? -13.906 -5.145 38.528 1.00 93.88 105 GLU A CA 1
ATOM 741 C C . GLU A 1 105 ? -14.817 -4.078 39.163 1.00 93.88 105 GLU A C 1
ATOM 743 O O . GLU A 1 105 ? -15.111 -4.148 40.358 1.00 93.88 105 GLU A O 1
ATOM 748 N N . ASP A 1 106 ? -15.335 -3.147 38.355 1.00 95.38 106 ASP A N 1
ATOM 749 C CA . ASP A 1 106 ? -16.167 -2.032 38.818 1.00 95.38 106 ASP A CA 1
ATOM 750 C C . ASP A 1 106 ? -17.654 -2.381 38.984 1.00 95.38 106 ASP A C 1
ATOM 752 O O . ASP A 1 106 ? -18.316 -1.882 39.899 1.00 95.38 106 ASP A O 1
ATOM 756 N N . CYS A 1 107 ? -18.230 -3.172 38.071 1.00 95.94 107 CYS A N 1
ATOM 757 C CA . CYS A 1 107 ? -19.682 -3.401 38.036 1.00 95.94 107 CYS A CA 1
ATOM 758 C C . CYS A 1 107 ? -20.131 -4.786 38.516 1.00 95.94 107 CYS A C 1
ATOM 760 O O . CYS A 1 107 ? -21.298 -4.938 38.880 1.00 95.94 107 CYS A O 1
ATOM 762 N N . GLY A 1 108 ? -19.247 -5.789 38.520 1.00 92.12 108 GLY A N 1
ATOM 763 C CA . GLY A 1 108 ? -19.554 -7.162 38.937 1.00 92.12 108 GLY A CA 1
ATOM 764 C C . GLY A 1 108 ? -20.514 -7.942 38.022 1.00 92.12 108 GLY A C 1
ATOM 765 O O . GLY A 1 108 ? -20.795 -9.106 38.304 1.00 92.12 108 GLY A O 1
ATOM 766 N N . ASP A 1 109 ? -21.006 -7.342 36.933 1.00 92.81 109 ASP A N 1
ATOM 767 C CA . ASP A 1 109 ? -21.854 -7.988 35.924 1.00 92.81 109 ASP A CA 1
ATOM 768 C C . ASP A 1 109 ? -21.123 -8.048 34.570 1.00 92.81 109 ASP A C 1
ATOM 770 O O . ASP A 1 109 ? -20.954 -7.014 33.922 1.00 92.81 109 ASP A O 1
ATOM 774 N N . PRO A 1 110 ? -20.711 -9.238 34.097 1.00 91.69 110 PRO A N 1
ATOM 775 C CA . PRO A 1 110 ? -20.007 -9.371 32.823 1.00 91.69 110 PRO A CA 1
ATOM 776 C C . PRO A 1 110 ? -20.782 -8.900 31.587 1.00 91.69 110 PRO A C 1
ATOM 778 O O . PRO A 1 110 ? -20.148 -8.441 30.639 1.00 91.69 110 PRO A O 1
ATOM 781 N N . GLU A 1 111 ? -22.120 -8.970 31.566 1.00 93.31 111 GLU A N 1
ATOM 782 C CA . GLU A 1 111 ? -22.882 -8.424 30.430 1.00 93.31 111 GLU A CA 1
ATOM 783 C C . GLU A 1 111 ? -22.746 -6.899 30.384 1.00 93.31 111 GLU A C 1
ATOM 785 O O . GLU A 1 111 ? -22.451 -6.318 29.335 1.00 93.31 111 GLU A O 1
ATOM 790 N N . GLU A 1 112 ? -22.938 -6.244 31.528 1.00 95.12 112 GLU A N 1
ATOM 791 C CA . GLU A 1 112 ? -22.752 -4.803 31.659 1.00 95.12 112 GLU A CA 1
ATOM 792 C C . GLU A 1 112 ? -21.303 -4.385 31.388 1.00 95.12 112 GLU A C 1
ATOM 794 O O . GLU A 1 112 ? -21.082 -3.397 30.687 1.00 95.12 112 GLU A O 1
ATOM 799 N N . ALA A 1 113 ? -20.322 -5.160 31.851 1.00 95.69 113 ALA A N 1
ATOM 800 C CA . ALA A 1 113 ? -18.911 -4.927 31.568 1.00 95.69 113 ALA A CA 1
ATOM 801 C C . ALA A 1 113 ? -18.614 -4.974 30.059 1.00 95.69 113 ALA A C 1
ATOM 803 O O . ALA A 1 113 ? -17.980 -4.062 29.525 1.00 95.69 113 ALA A O 1
ATOM 804 N N . GLY A 1 114 ? -19.150 -5.970 29.342 1.00 95.12 114 GLY A N 1
ATOM 805 C CA . GLY A 1 114 ? -19.041 -6.064 27.884 1.00 95.12 114 GLY A CA 1
ATOM 806 C C . GLY A 1 114 ? -19.716 -4.892 27.160 1.00 95.12 114 GLY A C 1
ATOM 807 O O . GLY A 1 114 ? -19.155 -4.332 26.214 1.00 95.12 114 GLY A O 1
ATOM 808 N N . ARG A 1 115 ? -20.893 -4.448 27.629 1.00 97.00 115 ARG A N 1
ATOM 809 C CA . ARG A 1 115 ? -21.559 -3.246 27.093 1.00 97.00 115 ARG A CA 1
ATOM 810 C C . ARG A 1 115 ? -20.727 -1.983 27.307 1.00 97.00 115 ARG A C 1
ATOM 812 O O . ARG A 1 115 ? -20.633 -1.174 26.384 1.00 97.00 115 ARG A O 1
ATOM 819 N N . ARG A 1 116 ? -20.118 -1.815 28.485 1.00 97.62 116 ARG A N 1
ATOM 820 C CA . ARG A 1 116 ? -19.243 -0.674 28.802 1.00 97.62 116 ARG A CA 1
ATOM 821 C C . ARG A 1 116 ? -17.967 -0.681 27.969 1.00 97.62 116 ARG A C 1
ATOM 823 O O . ARG A 1 116 ? -17.643 0.353 27.393 1.00 97.62 116 ARG A O 1
ATOM 830 N N . ALA A 1 117 ? -17.329 -1.838 27.800 1.00 96.75 117 ALA A N 1
ATOM 831 C CA . ALA A 1 117 ? -16.160 -1.998 26.934 1.00 96.75 117 ALA A CA 1
ATOM 832 C C . ALA A 1 117 ? -16.461 -1.605 25.478 1.00 96.75 117 ALA A C 1
ATOM 834 O O . ALA A 1 117 ? -15.737 -0.822 24.864 1.00 96.75 117 ALA A O 1
ATOM 835 N N . VAL A 1 118 ? -17.582 -2.085 24.930 1.00 97.94 118 VAL A N 1
ATOM 836 C CA . VAL A 1 118 ? -18.034 -1.705 23.583 1.00 97.94 118 VAL A CA 1
ATOM 837 C C . VAL A 1 118 ? -18.369 -0.211 23.494 1.00 97.94 118 VAL A C 1
ATOM 839 O O . VAL A 1 118 ? -18.052 0.432 22.492 1.00 97.94 118 VAL A O 1
ATOM 842 N N . ALA A 1 119 ? -19.004 0.357 24.523 1.00 97.62 119 ALA A N 1
ATOM 843 C CA . ALA A 1 119 ? -19.325 1.781 24.565 1.00 97.62 119 ALA A CA 1
ATOM 844 C C . ALA A 1 119 ? -18.062 2.659 24.595 1.00 97.62 119 ALA A C 1
ATOM 846 O O . ALA A 1 119 ? -18.029 3.682 23.912 1.00 97.62 119 ALA A O 1
ATOM 847 N N . GLU A 1 120 ? -17.024 2.240 25.323 1.00 97.44 120 GLU A N 1
ATOM 848 C CA . GLU A 1 120 ? -15.720 2.908 25.389 1.00 97.44 120 GLU A CA 1
ATOM 849 C C . GLU A 1 120 ? -15.008 2.923 24.029 1.00 97.44 120 GLU A C 1
ATOM 851 O O . GLU A 1 120 ? -14.501 3.959 23.600 1.00 97.44 120 GLU A O 1
ATOM 856 N N . TRP A 1 121 ? -15.032 1.801 23.305 1.00 97.38 121 TRP A N 1
ATOM 857 C CA . TRP A 1 121 ? -14.468 1.704 21.952 1.00 97.38 121 TRP A CA 1
ATOM 858 C C . TRP A 1 121 ? -15.233 2.542 20.917 1.00 97.38 121 TRP A C 1
ATOM 860 O O . TRP A 1 121 ? -14.692 2.914 19.871 1.00 97.38 121 TRP A O 1
ATOM 870 N N . GLY A 1 122 ? -16.497 2.855 21.198 1.00 97.50 122 GLY A N 1
ATOM 871 C CA . GLY A 1 122 ? -17.365 3.627 20.323 1.00 97.50 122 GLY A CA 1
ATOM 872 C C . GLY A 1 122 ? -17.974 2.794 19.195 1.00 97.50 122 GLY A C 1
ATOM 873 O O . GLY A 1 122 ? -18.045 1.565 19.235 1.00 97.50 122 GLY A O 1
ATOM 874 N N . SER A 1 123 ? -18.483 3.470 18.162 1.00 97.06 123 SER A N 1
ATOM 875 C CA . SER A 1 123 ? -19.264 2.793 17.119 1.00 97.06 123 SER A CA 1
ATOM 876 C C . SER A 1 123 ? -18.416 1.820 16.273 1.00 97.06 123 SER A C 1
ATOM 878 O O . SER A 1 123 ? -17.263 2.138 15.960 1.00 97.06 123 SER A O 1
ATOM 880 N N . PRO A 1 124 ? -18.987 0.685 15.808 1.00 97.25 124 PRO A N 1
ATOM 881 C CA . PRO A 1 124 ? -18.286 -0.247 14.918 1.00 97.25 124 PRO A CA 1
ATOM 882 C C . PRO A 1 124 ? -17.706 0.427 13.669 1.00 97.25 124 PRO A C 1
ATOM 884 O O . PRO A 1 124 ? -16.612 0.083 13.224 1.00 97.25 124 PRO A O 1
ATOM 887 N N . THR A 1 125 ? -18.422 1.419 13.132 1.00 95.38 125 THR A N 1
ATOM 888 C CA . THR A 1 125 ? -18.013 2.190 11.956 1.00 95.38 125 THR A CA 1
ATOM 889 C C . THR A 1 125 ? -16.772 3.027 12.228 1.00 95.38 125 THR A C 1
ATOM 891 O O . THR A 1 125 ? -15.811 2.968 11.465 1.00 95.38 125 THR A O 1
ATOM 894 N N . THR A 1 126 ? -16.737 3.750 13.350 1.00 94.00 126 THR A N 1
ATOM 895 C CA . THR A 1 126 ? -15.572 4.553 13.752 1.00 94.00 126 THR A CA 1
ATOM 896 C C . THR A 1 126 ? -14.327 3.679 13.917 1.00 94.00 126 THR A C 1
ATOM 898 O O . THR A 1 126 ? -13.260 4.005 13.390 1.00 94.00 126 THR A O 1
ATOM 901 N N . VAL A 1 127 ? -14.470 2.530 14.582 1.00 95.94 127 VAL A N 1
ATOM 902 C CA . VAL A 1 127 ? -13.369 1.578 14.782 1.00 95.94 127 VAL A CA 1
ATOM 903 C C . VAL A 1 127 ? -12.904 0.979 13.451 1.00 95.94 127 VAL A C 1
ATOM 905 O O . VAL A 1 127 ? -11.703 0.960 13.155 1.00 95.94 127 VAL A O 1
ATOM 908 N N . ALA A 1 128 ? -13.830 0.552 12.589 1.00 95.44 128 ALA A N 1
ATOM 909 C CA . ALA A 1 128 ? -13.495 0.025 11.270 1.00 95.44 128 ALA A CA 1
ATOM 910 C C . ALA A 1 128 ? -12.785 1.069 10.389 1.00 95.44 128 ALA A C 1
ATOM 912 O O . ALA A 1 128 ? -11.795 0.745 9.724 1.00 95.44 128 ALA A O 1
ATOM 913 N N . GLU A 1 129 ? -13.238 2.325 10.392 1.00 91.88 129 GLU A N 1
ATOM 914 C CA . GLU A 1 129 ? -12.598 3.436 9.683 1.00 91.88 129 GLU A CA 1
ATOM 915 C C . GLU A 1 129 ? -11.166 3.680 10.174 1.00 91.88 129 GLU A C 1
ATOM 917 O O . GLU A 1 129 ? -10.250 3.791 9.347 1.00 91.88 129 GLU A O 1
ATOM 922 N N . ALA A 1 130 ? -10.941 3.671 11.490 1.00 91.88 130 ALA A N 1
ATOM 923 C CA . ALA A 1 130 ? -9.615 3.827 12.084 1.00 91.88 130 ALA A CA 1
ATOM 924 C C . ALA A 1 130 ? -8.651 2.707 11.640 1.00 91.88 130 ALA A C 1
ATOM 926 O O . ALA A 1 130 ? -7.550 2.979 11.137 1.00 91.88 130 ALA A O 1
ATOM 927 N N . TYR A 1 131 ? -9.076 1.440 11.713 1.00 94.19 131 TYR A N 1
ATOM 928 C CA . TYR A 1 131 ? -8.267 0.302 11.254 1.00 94.19 131 TYR A CA 1
ATOM 929 C C . TYR A 1 131 ? -8.032 0.301 9.737 1.00 94.19 131 TYR A C 1
ATOM 931 O O . TYR A 1 131 ? -6.939 -0.057 9.262 1.00 94.19 131 TYR A O 1
ATOM 939 N N . ASN A 1 132 ? -9.028 0.716 8.952 1.00 92.25 132 ASN A N 1
ATOM 940 C CA . ASN A 1 132 ? -8.916 0.874 7.505 1.00 92.25 132 ASN A CA 1
ATOM 941 C C . ASN A 1 132 ? -7.897 1.971 7.150 1.00 92.25 132 ASN A C 1
ATOM 943 O O . ASN A 1 132 ? -7.022 1.747 6.303 1.00 92.25 132 ASN A O 1
ATOM 947 N N . ALA A 1 133 ? -7.936 3.118 7.835 1.00 88.19 133 ALA A N 1
ATOM 948 C CA . ALA A 1 133 ? -6.979 4.209 7.666 1.00 88.19 133 ALA A CA 1
ATOM 949 C C . ALA A 1 133 ? -5.550 3.768 8.020 1.00 88.19 133 ALA A C 1
ATOM 951 O O . ALA A 1 133 ? -4.624 3.954 7.218 1.00 88.19 133 ALA A O 1
ATOM 952 N N . ALA A 1 134 ? -5.367 3.093 9.159 1.00 89.50 134 ALA A N 1
ATOM 953 C CA . ALA A 1 134 ? -4.078 2.537 9.573 1.00 89.50 134 ALA A CA 1
ATOM 954 C C . ALA A 1 134 ? -3.532 1.519 8.553 1.00 89.50 134 ALA A C 1
ATOM 956 O O . ALA A 1 134 ? -2.358 1.562 8.165 1.00 89.50 134 ALA A O 1
ATOM 957 N N . THR A 1 135 ? -4.394 0.639 8.035 1.00 90.75 135 THR A N 1
ATOM 958 C CA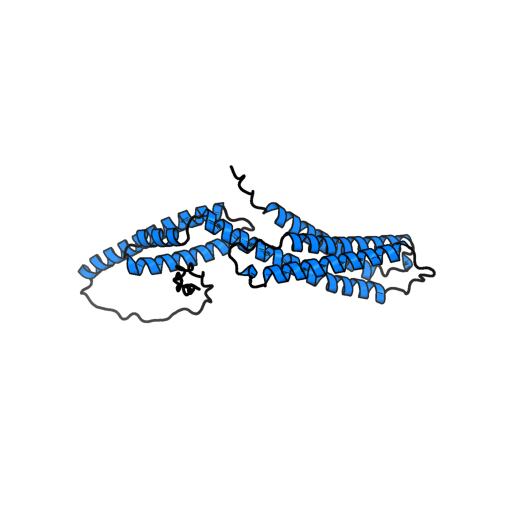 . THR A 1 135 ? -4.032 -0.324 6.984 1.00 90.75 135 THR A CA 1
ATOM 959 C C . THR A 1 135 ? -3.649 0.384 5.679 1.00 90.75 135 THR A C 1
ATOM 961 O O . THR A 1 135 ? -2.673 -0.006 5.027 1.00 90.75 135 THR A O 1
ATOM 964 N N . GLY A 1 136 ? -4.358 1.455 5.315 1.00 87.81 136 GLY A N 1
ATOM 965 C CA . GLY A 1 136 ? -4.029 2.326 4.188 1.00 87.81 136 GLY A CA 1
ATOM 966 C C . GLY A 1 136 ? -2.640 2.954 4.322 1.00 87.81 136 GLY A C 1
ATOM 967 O O . GLY A 1 136 ? -1.830 2.840 3.397 1.00 87.81 136 GLY A O 1
ATOM 968 N N . ARG A 1 137 ? -2.321 3.530 5.491 1.00 86.94 137 ARG A N 1
ATOM 969 C CA . ARG A 1 137 ? -0.994 4.096 5.803 1.00 86.94 137 ARG A CA 1
ATOM 970 C C . ARG A 1 137 ? 0.113 3.048 5.685 1.00 86.94 137 ARG A C 1
ATOM 972 O O . ARG A 1 137 ? 1.098 3.275 4.979 1.00 86.94 137 ARG A O 1
ATOM 979 N N . ARG A 1 138 ? -0.069 1.864 6.284 1.00 89.25 138 ARG A N 1
ATOM 980 C CA . ARG A 1 138 ? 0.911 0.762 6.212 1.00 89.25 138 ARG A CA 1
ATOM 981 C C . ARG A 1 138 ? 1.175 0.322 4.769 1.00 89.25 138 ARG A C 1
ATOM 983 O O . ARG A 1 138 ? 2.326 0.099 4.393 1.00 89.25 138 ARG A O 1
ATOM 990 N N . ARG A 1 139 ? 0.131 0.222 3.937 1.00 89.31 139 ARG A N 1
ATOM 991 C CA . ARG A 1 139 ? 0.277 -0.140 2.516 1.00 89.31 139 ARG A CA 1
ATOM 992 C C . ARG A 1 139 ? 0.953 0.959 1.697 1.00 89.31 139 ARG A C 1
ATOM 994 O O . ARG A 1 139 ? 1.835 0.639 0.903 1.00 89.31 139 ARG A O 1
ATOM 1001 N N . ALA A 1 140 ? 0.579 2.223 1.898 1.00 86.88 140 ALA A N 1
ATOM 1002 C CA . ALA A 1 140 ? 1.217 3.358 1.232 1.00 86.88 140 ALA A CA 1
ATOM 1003 C C . ALA A 1 140 ? 2.719 3.413 1.557 1.00 86.88 140 ALA A C 1
ATOM 1005 O O . ALA A 1 140 ? 3.541 3.504 0.648 1.00 86.88 140 ALA A O 1
ATOM 1006 N N . ARG A 1 141 ? 3.085 3.230 2.834 1.00 89.69 141 ARG A N 1
ATOM 1007 C CA . ARG A 1 141 ? 4.486 3.143 3.271 1.00 89.69 141 ARG A CA 1
ATOM 1008 C C . ARG A 1 141 ? 5.227 1.994 2.593 1.00 89.69 141 ARG A C 1
ATOM 1010 O O . ARG A 1 141 ? 6.317 2.205 2.073 1.00 89.69 141 ARG A O 1
ATOM 1017 N N . ARG A 1 142 ? 4.643 0.791 2.548 1.00 91.25 142 ARG A N 1
ATOM 1018 C CA . ARG A 1 142 ? 5.267 -0.353 1.862 1.00 91.25 142 ARG A CA 1
ATOM 1019 C C . ARG A 1 142 ? 5.501 -0.061 0.377 1.00 91.25 142 ARG A C 1
ATOM 1021 O O . ARG A 1 142 ? 6.582 -0.351 -0.111 1.00 91.25 142 ARG A O 1
ATOM 1028 N N . GLN A 1 143 ? 4.536 0.554 -0.311 1.00 88.56 143 GLN A N 1
ATOM 1029 C CA . GLN A 1 143 ? 4.678 0.943 -1.719 1.00 88.56 143 GLN A CA 1
ATOM 1030 C C . GLN A 1 143 ? 5.817 1.954 -1.923 1.00 88.56 143 GLN A C 1
ATOM 1032 O O . GLN A 1 143 ? 6.617 1.794 -2.840 1.00 88.56 143 GLN A O 1
ATOM 1037 N N . VAL A 1 144 ? 5.911 2.967 -1.057 1.00 88.88 144 VAL A N 1
ATOM 1038 C CA . VAL A 1 144 ? 6.999 3.959 -1.065 1.00 88.88 144 VAL A CA 1
ATOM 1039 C C . VAL A 1 144 ? 8.360 3.287 -0.871 1.00 88.88 144 VAL A C 1
ATOM 1041 O O . VAL A 1 144 ? 9.289 3.557 -1.628 1.00 88.88 144 VAL A O 1
ATOM 1044 N N . LEU A 1 145 ? 8.473 2.365 0.089 1.00 91.38 145 LEU A N 1
ATOM 1045 C CA . LEU A 1 145 ? 9.708 1.613 0.330 1.00 91.38 145 LEU A CA 1
ATOM 1046 C C . LEU A 1 145 ? 10.068 0.700 -0.848 1.00 91.38 145 LEU A C 1
ATOM 1048 O O . LEU A 1 145 ? 11.232 0.633 -1.231 1.00 91.38 145 LEU A O 1
ATOM 1052 N N . THR A 1 146 ? 9.083 0.041 -1.467 1.00 90.81 146 THR A N 1
ATOM 1053 C CA . THR A 1 146 ? 9.300 -0.746 -2.688 1.00 90.81 146 THR A CA 1
ATOM 1054 C C . THR A 1 146 ? 9.802 0.133 -3.833 1.00 90.81 146 THR A C 1
ATOM 1056 O O . THR A 1 146 ? 10.742 -0.261 -4.515 1.00 90.81 146 THR A O 1
ATOM 1059 N N . ALA A 1 147 ? 9.236 1.328 -4.026 1.00 86.56 147 ALA A N 1
ATOM 1060 C CA . ALA A 1 147 ? 9.703 2.270 -5.044 1.00 86.56 147 ALA A CA 1
ATOM 1061 C C . ALA A 1 147 ? 11.145 2.744 -4.778 1.00 86.56 147 ALA A C 1
ATOM 1063 O O . ALA A 1 147 ? 11.957 2.757 -5.701 1.00 86.56 147 ALA A O 1
ATOM 1064 N N . LEU A 1 148 ? 11.484 3.066 -3.522 1.00 89.81 148 LEU A N 1
ATOM 1065 C CA . LEU A 1 148 ? 12.843 3.464 -3.128 1.00 89.81 148 LEU A CA 1
ATOM 1066 C C . LEU A 1 148 ? 13.863 2.348 -3.319 1.00 89.81 148 LEU A C 1
ATOM 1068 O O . LEU A 1 148 ? 14.955 2.619 -3.801 1.00 89.81 148 LEU A O 1
ATOM 1072 N N . GLY A 1 149 ? 13.517 1.110 -2.961 1.00 92.19 149 GLY A N 1
ATOM 1073 C CA . GLY A 1 149 ? 14.400 -0.042 -3.142 1.00 92.19 149 GLY A CA 1
ATOM 1074 C C . GLY A 1 149 ? 14.546 -0.464 -4.607 1.00 92.19 149 GLY A C 1
ATOM 1075 O O . GLY A 1 149 ? 15.605 -0.940 -5.010 1.00 92.19 149 GLY A O 1
ATOM 1076 N N . ALA A 1 150 ? 13.510 -0.255 -5.424 1.00 89.88 150 ALA A N 1
ATOM 1077 C CA . ALA A 1 150 ? 13.523 -0.621 -6.835 1.00 89.88 150 ALA A CA 1
ATOM 1078 C C . ALA A 1 150 ? 14.533 0.190 -7.656 1.00 89.88 150 ALA A C 1
ATOM 1080 O O . ALA A 1 150 ? 15.212 -0.384 -8.500 1.00 89.88 150 ALA A O 1
ATOM 1081 N N . LEU A 1 151 ? 14.653 1.501 -7.420 1.00 90.00 151 LEU A N 1
ATOM 1082 C CA . LEU A 1 151 ? 15.548 2.374 -8.190 1.00 90.00 151 LEU A CA 1
ATOM 1083 C C . LEU A 1 151 ? 17.025 1.929 -8.167 1.00 90.00 151 LEU A C 1
ATOM 1085 O O . LEU A 1 151 ? 17.571 1.708 -9.248 1.00 90.00 151 LEU A O 1
ATOM 1089 N N . PRO A 1 152 ? 17.686 1.749 -7.005 1.00 91.31 152 PRO A N 1
ATOM 1090 C CA . PRO A 1 152 ? 19.072 1.296 -6.965 1.00 91.31 152 PRO A CA 1
ATOM 1091 C C . PRO A 1 152 ? 19.218 -0.142 -7.467 1.00 91.31 152 PRO A C 1
ATOM 1093 O O . PRO A 1 152 ? 20.181 -0.436 -8.164 1.00 91.31 152 PRO A O 1
ATOM 1096 N N . ALA A 1 153 ? 18.256 -1.030 -7.189 1.00 90.31 153 ALA A N 1
ATOM 1097 C CA . ALA A 1 153 ? 18.294 -2.398 -7.704 1.00 90.31 153 ALA A CA 1
ATOM 1098 C C . ALA A 1 153 ? 18.267 -2.424 -9.243 1.00 90.31 153 ALA A C 1
ATOM 1100 O O . ALA A 1 153 ? 19.075 -3.109 -9.867 1.00 90.31 153 ALA A O 1
ATOM 1101 N N . LEU A 1 154 ? 17.384 -1.632 -9.859 1.00 89.69 154 LEU A N 1
ATOM 1102 C CA . LEU A 1 154 ? 17.324 -1.461 -11.310 1.00 89.69 154 LEU A CA 1
ATOM 1103 C C . LEU A 1 154 ? 18.608 -0.838 -11.845 1.00 89.69 154 LEU A C 1
ATOM 1105 O O . LEU A 1 154 ? 19.144 -1.340 -12.828 1.00 89.69 154 LEU A O 1
ATOM 1109 N N . ALA A 1 155 ? 19.102 0.224 -11.207 1.00 89.06 155 ALA A N 1
ATOM 1110 C CA . ALA A 1 155 ? 20.341 0.874 -11.608 1.00 89.06 155 ALA A CA 1
ATOM 1111 C C . ALA A 1 155 ? 21.506 -0.123 -11.618 1.00 89.06 155 ALA A C 1
ATOM 1113 O O . ALA A 1 155 ? 22.219 -0.191 -12.614 1.00 89.06 155 ALA A O 1
ATOM 1114 N N . SER A 1 156 ? 21.655 -0.948 -10.578 1.00 88.94 156 SER A N 1
ATOM 1115 C CA . SER A 1 156 ? 22.683 -1.990 -10.506 1.00 88.94 156 SER A CA 1
ATOM 1116 C C . SER A 1 156 ? 22.519 -3.040 -11.602 1.00 88.94 156 SER A C 1
ATOM 1118 O O . SER A 1 156 ? 23.462 -3.277 -12.349 1.00 88.94 156 SER A O 1
ATOM 1120 N N . VAL A 1 157 ? 21.322 -3.618 -11.763 1.00 92.38 157 VAL A N 1
ATOM 1121 C CA . VAL A 1 157 ? 21.057 -4.653 -12.781 1.00 92.38 157 VAL A CA 1
ATOM 1122 C C . VAL A 1 157 ? 21.337 -4.132 -14.194 1.00 92.38 157 VAL A C 1
ATOM 1124 O O . VAL A 1 157 ? 22.009 -4.800 -14.981 1.00 92.38 157 VAL A O 1
ATOM 1127 N N . TRP A 1 158 ? 20.865 -2.926 -14.513 1.00 89.50 158 TRP A N 1
ATOM 1128 C CA . TRP A 1 158 ? 21.092 -2.312 -15.820 1.00 89.50 158 TRP A CA 1
ATOM 1129 C C . TRP A 1 158 ? 22.540 -1.870 -16.019 1.00 89.50 158 TRP A C 1
ATOM 1131 O O . TRP A 1 158 ? 23.064 -2.029 -17.118 1.00 89.50 158 TRP A O 1
ATOM 1141 N N . SER A 1 159 ? 23.209 -1.375 -14.975 1.00 84.94 159 SER A N 1
ATOM 1142 C CA . SER A 1 159 ? 24.633 -1.030 -15.044 1.00 84.94 159 SER A CA 1
ATOM 1143 C C . SER A 1 159 ? 25.472 -2.268 -15.315 1.00 84.94 159 SER A C 1
ATOM 1145 O O . SER A 1 159 ? 26.305 -2.234 -16.209 1.00 84.94 159 SER A O 1
ATOM 1147 N N . THR A 1 160 ? 25.211 -3.382 -14.625 1.00 86.81 160 THR A N 1
ATOM 1148 C CA . THR A 1 160 ? 25.883 -4.656 -14.899 1.00 86.81 160 THR A CA 1
ATOM 1149 C C . THR A 1 160 ? 25.646 -5.088 -16.341 1.00 86.81 160 THR A C 1
ATOM 1151 O O . THR A 1 160 ? 26.615 -5.289 -17.061 1.00 86.81 160 THR A O 1
ATOM 1154 N N . ALA A 1 161 ? 24.389 -5.135 -16.799 1.00 86.25 161 ALA A N 1
ATOM 1155 C CA . ALA A 1 161 ? 24.064 -5.548 -18.166 1.00 86.25 161 ALA A CA 1
ATOM 1156 C C . ALA A 1 161 ? 24.744 -4.682 -19.244 1.00 86.25 161 ALA A C 1
ATOM 1158 O O . ALA A 1 161 ? 25.102 -5.192 -20.306 1.00 86.25 161 ALA A O 1
ATOM 1159 N N . MET A 1 162 ? 24.927 -3.384 -18.978 1.00 80.81 162 MET A N 1
ATOM 1160 C CA . MET A 1 162 ? 25.572 -2.451 -19.906 1.00 80.81 162 MET A CA 1
ATOM 1161 C C . MET A 1 162 ? 27.103 -2.481 -19.823 1.00 80.81 162 MET A C 1
ATOM 1163 O O . MET A 1 162 ? 27.753 -2.387 -20.859 1.00 80.81 162 MET A O 1
ATOM 1167 N N . LEU A 1 163 ? 27.682 -2.621 -18.625 1.00 83.38 163 LEU A N 1
ATOM 1168 C CA . LEU A 1 163 ? 29.134 -2.615 -18.406 1.00 83.38 163 LEU A CA 1
ATOM 1169 C C . LEU A 1 163 ? 29.807 -3.914 -18.852 1.00 83.38 163 LEU A C 1
ATOM 1171 O O . LEU A 1 163 ? 30.959 -3.888 -19.270 1.00 83.38 163 LEU A O 1
ATOM 1175 N N . THR A 1 164 ? 29.108 -5.046 -18.768 1.00 85.25 164 THR A N 1
ATOM 1176 C CA . THR A 1 164 ? 29.632 -6.346 -19.213 1.00 85.25 164 THR A CA 1
ATOM 1177 C C . THR A 1 164 ? 29.275 -6.663 -20.666 1.00 85.25 164 THR A C 1
ATOM 1179 O O . THR A 1 164 ? 29.672 -7.704 -21.186 1.00 85.25 164 THR A O 1
ATOM 1182 N N . GLY A 1 165 ? 28.472 -5.815 -21.312 1.00 79.50 165 GLY A N 1
ATOM 1183 C CA . GLY A 1 165 ? 28.127 -5.960 -22.719 1.00 79.50 165 GLY A CA 1
ATOM 1184 C C . GLY A 1 165 ? 29.309 -5.619 -23.635 1.00 79.50 165 GLY A C 1
ATOM 1185 O O . GLY A 1 165 ? 30.225 -4.907 -23.222 1.00 79.50 165 GLY A O 1
ATOM 1186 N N . PRO A 1 166 ? 29.295 -6.081 -24.898 1.00 80.88 166 PRO A N 1
ATOM 1187 C CA . PRO A 1 166 ? 30.273 -5.650 -25.888 1.00 80.88 166 PRO A CA 1
ATOM 1188 C C . PRO A 1 166 ? 30.294 -4.120 -25.977 1.00 80.88 166 PRO A C 1
ATOM 1190 O O . PRO A 1 166 ? 29.233 -3.488 -26.047 1.00 80.88 166 PRO A O 1
ATOM 1193 N N . ALA A 1 167 ? 31.490 -3.525 -25.996 1.00 74.94 167 ALA A N 1
ATOM 1194 C CA . ALA A 1 167 ? 31.656 -2.098 -26.241 1.00 74.94 167 ALA A CA 1
ATOM 1195 C C . ALA A 1 167 ? 31.099 -1.773 -27.637 1.00 74.94 167 ALA A C 1
ATOM 1197 O O . ALA A 1 167 ? 31.731 -2.024 -28.660 1.00 74.94 167 ALA A O 1
ATOM 1198 N N . GLY A 1 168 ? 29.855 -1.297 -27.678 1.00 63.44 168 GLY A N 1
ATOM 1199 C CA . GLY A 1 168 ? 29.181 -0.940 -28.919 1.00 63.44 168 GLY A CA 1
ATOM 1200 C C . GLY A 1 168 ? 29.731 0.384 -29.454 1.00 63.44 168 GLY A C 1
ATOM 1201 O O . GLY A 1 168 ? 29.836 1.333 -28.670 1.00 63.44 168 GLY A O 1
ATOM 1202 N N . PRO A 1 169 ? 30.048 0.488 -30.755 1.00 61.97 169 PRO A N 1
ATOM 1203 C CA . PRO A 1 169 ? 30.548 1.721 -31.342 1.00 61.97 169 PRO A CA 1
ATOM 1204 C C . PRO A 1 169 ? 29.395 2.722 -31.479 1.00 61.97 169 PRO A C 1
ATOM 1206 O O . PRO A 1 169 ? 28.679 2.750 -32.477 1.00 61.97 169 PRO A O 1
ATOM 1209 N N . TRP A 1 170 ? 29.184 3.562 -30.467 1.00 64.31 170 TRP A N 1
ATOM 1210 C CA . TRP A 1 170 ? 28.402 4.784 -30.651 1.00 64.31 170 TRP A CA 1
ATOM 1211 C C . TRP A 1 170 ? 29.290 5.817 -31.343 1.00 64.31 170 TRP A C 1
ATOM 1213 O O . TRP A 1 170 ? 29.800 6.729 -30.700 1.00 64.31 170 TRP A O 1
ATOM 1223 N N . GLU A 1 171 ? 29.494 5.674 -32.653 1.00 68.25 171 GLU A N 1
ATOM 1224 C CA . GLU A 1 171 ? 30.270 6.651 -33.434 1.00 68.25 171 GLU A CA 1
ATOM 1225 C C . GLU A 1 171 ? 29.646 8.057 -33.362 1.00 68.25 171 GLU A C 1
ATOM 1227 O O . GLU A 1 171 ? 30.353 9.062 -33.420 1.00 68.25 171 GLU A O 1
ATOM 1232 N N . ARG A 1 172 ? 28.319 8.140 -33.158 1.00 79.75 172 ARG A N 1
ATOM 1233 C CA . ARG A 1 172 ? 27.594 9.360 -32.774 1.00 79.75 172 ARG A CA 1
ATOM 1234 C C . ARG A 1 172 ? 26.505 9.048 -31.752 1.00 79.75 172 ARG A C 1
ATOM 1236 O O . ARG A 1 172 ? 25.780 8.062 -31.875 1.00 79.75 172 ARG A O 1
ATOM 1243 N N . ARG A 1 173 ? 26.370 9.926 -30.759 1.00 80.88 173 ARG A N 1
ATOM 1244 C CA . ARG A 1 173 ? 25.332 9.868 -29.723 1.00 80.88 173 ARG A CA 1
ATOM 1245 C C . ARG A 1 173 ? 23.968 10.182 -30.363 1.00 80.88 173 ARG A C 1
ATOM 1247 O O . ARG A 1 173 ? 23.799 11.295 -30.859 1.00 80.88 173 ARG A O 1
ATOM 1254 N N . PRO A 1 174 ? 23.010 9.239 -30.440 1.00 84.69 174 PRO A N 1
ATOM 1255 C CA . PRO A 1 174 ? 21.747 9.502 -31.116 1.00 84.69 174 PRO A CA 1
ATOM 1256 C C . PRO A 1 174 ? 20.837 10.376 -30.232 1.00 84.69 174 PRO A C 1
ATOM 1258 O O . PRO A 1 174 ? 20.828 10.199 -29.011 1.00 84.69 174 PRO A O 1
ATOM 1261 N N . PRO A 1 175 ? 19.979 11.232 -30.815 1.00 88.06 175 PRO A N 1
ATOM 1262 C CA . PRO A 1 175 ? 19.063 12.088 -30.050 1.00 88.06 175 PRO A CA 1
ATOM 1263 C C . PRO A 1 175 ? 18.149 11.322 -29.077 1.00 88.06 175 PRO A C 1
ATOM 1265 O O . PRO A 1 175 ? 17.824 11.812 -27.997 1.00 88.06 175 PRO A O 1
ATOM 1268 N N . VAL A 1 176 ? 17.764 10.089 -29.429 1.00 87.25 176 VAL A N 1
ATOM 1269 C CA . VAL A 1 176 ? 16.932 9.218 -28.578 1.00 87.25 176 VAL A CA 1
ATOM 1270 C C . VAL A 1 176 ? 17.626 8.828 -27.271 1.00 87.25 176 VAL A C 1
ATOM 1272 O O . VAL A 1 176 ? 16.957 8.646 -26.255 1.00 87.25 176 VAL A O 1
ATOM 1275 N N . LEU A 1 177 ? 18.959 8.726 -27.272 1.00 87.56 177 LEU A N 1
ATOM 1276 C CA . LEU A 1 177 ? 19.721 8.423 -26.065 1.00 87.56 177 LEU A CA 1
ATOM 1277 C C . LEU A 1 177 ? 19.691 9.614 -25.108 1.00 87.56 177 LEU A C 1
ATOM 1279 O O . LEU A 1 177 ? 19.455 9.421 -23.922 1.00 87.56 177 LEU A O 1
ATOM 1283 N N . ASP A 1 178 ? 19.863 10.835 -25.613 1.00 88.75 178 ASP A N 1
ATOM 1284 C CA . ASP A 1 178 ? 19.833 12.040 -24.779 1.00 88.75 178 ASP A CA 1
ATOM 1285 C C . ASP A 1 178 ? 18.441 12.304 -24.206 1.00 88.75 178 ASP A C 1
ATOM 1287 O O . ASP A 1 178 ? 18.301 12.532 -23.002 1.00 88.75 178 ASP A O 1
ATOM 1291 N N . ALA A 1 179 ? 17.400 12.167 -25.031 1.00 91.62 179 ALA A N 1
ATOM 1292 C CA . ALA A 1 179 ? 16.018 12.239 -24.568 1.00 91.62 179 ALA A CA 1
ATOM 1293 C C . ALA A 1 179 ? 15.714 11.152 -23.522 1.00 91.62 179 ALA A C 1
ATOM 1295 O O . ALA A 1 179 ? 15.119 11.437 -22.481 1.00 91.62 179 ALA A O 1
ATOM 1296 N N . GLY A 1 180 ? 16.167 9.917 -23.762 1.00 89.31 180 GLY A N 1
ATOM 1297 C CA . GLY A 1 180 ? 16.009 8.810 -22.823 1.00 89.31 180 GLY A CA 1
ATOM 1298 C C . GLY A 1 180 ? 16.725 9.057 -21.496 1.00 89.31 180 GLY A C 1
ATOM 1299 O O . GLY A 1 180 ? 16.135 8.862 -20.441 1.00 89.31 180 GLY A O 1
ATOM 1300 N N . LEU A 1 181 ? 17.963 9.553 -21.515 1.00 89.81 181 LEU A N 1
ATOM 1301 C CA . LEU A 1 181 ? 18.703 9.902 -20.299 1.00 89.81 181 LEU A CA 1
ATOM 1302 C C . LEU A 1 181 ? 18.023 11.030 -19.514 1.00 89.81 181 LEU A C 1
ATOM 1304 O O . LEU A 1 181 ? 17.920 10.939 -18.291 1.00 89.81 181 LEU A O 1
ATOM 1308 N N . GLY A 1 182 ? 17.505 12.052 -20.202 1.00 91.12 182 GLY A N 1
ATOM 1309 C CA . GLY A 1 182 ? 16.713 13.111 -19.574 1.00 91.12 182 GLY A CA 1
ATOM 1310 C C . GLY A 1 182 ? 15.457 12.566 -18.889 1.00 91.12 182 GLY A C 1
ATOM 1311 O O . GLY A 1 182 ? 15.178 12.907 -17.738 1.00 91.12 182 GLY A O 1
ATOM 1312 N N . LEU A 1 183 ? 14.735 11.660 -19.553 1.00 92.88 183 LEU A N 1
ATOM 1313 C CA . LEU A 1 183 ? 13.521 11.050 -19.011 1.00 92.88 183 LEU A CA 1
ATOM 1314 C C . LEU A 1 183 ? 13.811 10.094 -17.841 1.00 92.88 183 LEU A C 1
ATOM 1316 O O . LEU A 1 183 ? 13.059 10.077 -16.865 1.00 92.88 183 LEU A O 1
ATOM 1320 N N . LEU A 1 184 ? 14.931 9.362 -17.890 1.00 91.69 184 LEU A N 1
ATOM 1321 C CA . LEU A 1 184 ? 15.429 8.552 -16.774 1.00 91.69 184 LEU A CA 1
ATOM 1322 C C . LEU A 1 184 ? 15.763 9.417 -15.558 1.00 91.69 184 LEU A C 1
ATOM 1324 O O . LEU A 1 184 ? 15.322 9.106 -14.449 1.00 91.69 184 LEU A O 1
ATOM 1328 N N . ALA A 1 185 ? 16.514 10.503 -15.755 1.00 92.12 185 ALA A N 1
ATOM 1329 C CA . ALA A 1 185 ? 16.881 11.419 -14.681 1.00 92.12 185 ALA A CA 1
ATOM 1330 C C . ALA A 1 185 ? 15.633 12.054 -14.055 1.00 92.12 185 ALA A C 1
ATOM 1332 O O . ALA A 1 185 ? 15.458 12.005 -12.836 1.00 92.12 185 ALA A O 1
ATOM 1333 N N . PHE A 1 186 ? 14.720 12.563 -14.886 1.00 93.88 186 PHE A N 1
ATOM 1334 C CA . PHE A 1 186 ? 13.459 13.144 -14.434 1.00 93.88 186 PHE A CA 1
ATOM 1335 C C . PHE A 1 186 ? 12.605 12.135 -13.654 1.00 93.88 186 PHE A C 1
ATOM 1337 O O . PHE A 1 186 ? 12.177 12.429 -12.538 1.00 93.88 186 PHE A O 1
ATOM 1344 N N . GLY A 1 187 ? 12.400 10.928 -14.193 1.00 91.88 187 GLY A N 1
ATOM 1345 C CA . GLY A 1 187 ? 11.637 9.872 -13.524 1.00 91.88 187 GLY A CA 1
ATOM 1346 C C . GLY A 1 187 ? 12.255 9.447 -12.189 1.00 91.88 187 GLY A C 1
ATOM 1347 O O . GLY A 1 187 ? 11.529 9.261 -11.211 1.00 91.88 187 GLY A O 1
ATOM 1348 N N . THR A 1 188 ? 13.587 9.374 -12.116 1.00 92.69 188 THR A N 1
ATOM 1349 C CA . THR A 1 188 ? 14.327 9.034 -10.890 1.00 92.69 188 THR A CA 1
ATOM 1350 C C . THR A 1 188 ? 14.170 10.112 -9.821 1.00 92.69 188 THR A C 1
ATOM 1352 O O . THR A 1 188 ? 13.829 9.794 -8.682 1.00 92.69 188 THR A O 1
ATOM 1355 N N . VAL A 1 189 ? 14.361 11.387 -10.179 1.00 94.62 189 VAL A N 1
ATOM 1356 C CA . VAL A 1 189 ? 14.181 12.519 -9.254 1.00 94.62 189 VAL A CA 1
ATOM 1357 C C . VAL A 1 189 ? 12.736 12.588 -8.770 1.00 94.62 189 VAL A C 1
ATOM 1359 O O . VAL A 1 189 ? 12.500 12.693 -7.567 1.00 94.62 189 VAL A O 1
ATOM 1362 N N . LEU A 1 190 ? 11.766 12.460 -9.681 1.00 94.25 190 LEU A N 1
ATOM 1363 C CA . LEU A 1 190 ? 10.345 12.459 -9.343 1.00 94.25 190 LEU A CA 1
ATOM 1364 C C . LEU A 1 190 ? 10.002 11.325 -8.370 1.00 94.25 190 LEU A C 1
ATOM 1366 O O . LEU A 1 190 ? 9.299 11.555 -7.381 1.00 94.25 190 LEU A O 1
ATOM 1370 N N . ALA A 1 191 ? 10.517 10.120 -8.628 1.00 92.94 191 ALA A N 1
ATOM 1371 C CA . ALA A 1 191 ? 10.306 8.958 -7.779 1.00 92.94 191 ALA A CA 1
ATOM 1372 C C . ALA A 1 191 ? 10.925 9.140 -6.388 1.00 92.94 191 ALA A C 1
ATOM 1374 O O . ALA A 1 191 ? 10.228 8.981 -5.385 1.00 92.94 191 ALA A O 1
ATOM 1375 N N . ALA A 1 192 ? 12.203 9.521 -6.323 1.00 92.38 192 ALA A N 1
ATOM 1376 C CA . ALA A 1 192 ? 12.939 9.687 -5.076 1.00 92.38 192 ALA A CA 1
ATOM 1377 C C . ALA A 1 192 ? 12.376 10.829 -4.218 1.00 92.38 192 ALA A C 1
ATOM 1379 O O . ALA A 1 192 ? 12.095 10.625 -3.037 1.00 92.38 192 ALA A O 1
ATOM 1380 N N . ALA A 1 193 ? 12.143 12.008 -4.803 1.00 94.56 193 ALA A N 1
ATOM 1381 C CA . ALA A 1 193 ? 11.599 13.159 -4.085 1.00 94.56 193 ALA A CA 1
ATOM 1382 C C . ALA A 1 193 ? 10.198 12.866 -3.528 1.00 94.56 193 ALA A C 1
ATOM 1384 O O . ALA A 1 193 ? 9.927 13.127 -2.353 1.00 94.56 193 ALA A O 1
ATOM 1385 N N . SER A 1 194 ? 9.327 12.253 -4.339 1.00 92.38 194 SER A N 1
ATOM 1386 C CA . SER A 1 194 ? 7.984 11.854 -3.904 1.00 92.38 194 SER A CA 1
ATOM 1387 C C . SER A 1 194 ? 8.032 10.810 -2.795 1.00 92.38 194 SER A C 1
ATOM 1389 O O . SER A 1 194 ? 7.318 10.925 -1.802 1.00 92.38 194 SER A O 1
ATOM 1391 N N . ALA A 1 195 ? 8.890 9.800 -2.932 1.00 91.44 195 ALA A N 1
ATOM 1392 C CA . ALA A 1 195 ? 9.005 8.737 -1.951 1.00 91.44 195 ALA A CA 1
ATOM 1393 C C . ALA A 1 195 ? 9.564 9.235 -0.609 1.00 91.44 195 ALA A C 1
ATOM 1395 O O . ALA A 1 195 ? 9.032 8.886 0.442 1.00 91.44 195 ALA A O 1
ATOM 1396 N N . LEU A 1 196 ? 10.579 10.103 -0.630 1.00 92.75 196 LEU A N 1
ATOM 1397 C CA . LEU A 1 196 ? 11.113 10.743 0.575 1.00 92.75 196 LEU A CA 1
ATOM 1398 C C . LEU A 1 196 ? 10.076 11.652 1.241 1.00 92.75 196 LEU A C 1
ATOM 1400 O O . LEU A 1 196 ? 9.943 11.628 2.463 1.00 92.75 196 LEU A O 1
ATOM 1404 N N . SER A 1 197 ? 9.313 12.416 0.452 1.00 92.31 197 SER A N 1
ATOM 1405 C CA . SER A 1 197 ? 8.200 13.223 0.964 1.00 92.31 197 SER A CA 1
ATOM 1406 C C . SER A 1 197 ? 7.146 12.346 1.650 1.00 92.31 197 SER A C 1
ATOM 1408 O O . SER A 1 197 ? 6.784 12.587 2.801 1.00 92.31 197 SER A O 1
ATOM 1410 N N . GLY A 1 198 ? 6.724 11.263 0.989 1.00 90.56 198 GLY A N 1
ATOM 1411 C CA . GLY A 1 198 ? 5.747 10.321 1.534 1.00 90.56 198 GLY A CA 1
ATOM 1412 C C . GLY A 1 198 ? 6.245 9.604 2.788 1.00 90.56 198 GLY A C 1
ATOM 1413 O O . GLY A 1 198 ? 5.471 9.381 3.717 1.00 90.56 198 GLY A O 1
ATOM 1414 N N . LEU A 1 199 ? 7.541 9.288 2.855 1.00 90.94 199 LEU A N 1
ATOM 1415 C CA . LEU A 1 199 ? 8.151 8.699 4.042 1.00 90.94 199 LEU A CA 1
ATOM 1416 C C . LEU A 1 199 ? 8.151 9.687 5.211 1.00 90.94 199 LEU A C 1
ATOM 1418 O O . LEU A 1 199 ? 7.710 9.323 6.294 1.00 90.94 199 LEU A O 1
ATOM 1422 N N . ARG A 1 200 ? 8.545 10.946 4.979 1.00 90.81 200 ARG A N 1
ATOM 1423 C CA . ARG A 1 200 ? 8.480 12.012 5.994 1.00 90.81 200 ARG A CA 1
ATOM 1424 C C . ARG A 1 200 ? 7.058 12.236 6.501 1.00 90.81 200 ARG A C 1
ATOM 1426 O O . ARG A 1 200 ? 6.863 12.393 7.703 1.00 90.81 200 ARG A O 1
ATOM 1433 N N . ALA A 1 201 ? 6.067 12.209 5.611 1.00 88.44 201 ALA A N 1
ATOM 1434 C CA . ALA A 1 201 ? 4.660 12.295 5.992 1.00 88.44 201 ALA A CA 1
ATOM 1435 C C . ALA A 1 201 ? 4.207 11.088 6.836 1.00 88.44 201 ALA A C 1
ATOM 1437 O O . ALA A 1 201 ? 3.363 11.244 7.711 1.00 88.44 201 ALA A O 1
ATOM 1438 N N . ALA A 1 202 ? 4.778 9.902 6.603 1.00 87.12 202 ALA A N 1
ATOM 1439 C CA . ALA A 1 202 ? 4.433 8.673 7.317 1.00 87.12 202 ALA A CA 1
ATOM 1440 C C . ALA A 1 202 ? 5.183 8.463 8.644 1.00 87.12 202 ALA A C 1
ATOM 1442 O O . ALA A 1 202 ? 4.721 7.667 9.457 1.00 87.12 202 ALA A O 1
ATOM 1443 N N . THR A 1 203 ? 6.339 9.101 8.853 1.00 87.62 203 THR A N 1
ATOM 1444 C CA . THR A 1 203 ? 7.172 8.922 10.061 1.00 87.62 203 THR A CA 1
ATOM 1445 C C . THR A 1 203 ? 7.302 10.177 10.918 1.00 87.62 203 THR A C 1
ATOM 1447 O O . THR A 1 203 ? 7.889 10.113 11.991 1.00 87.62 203 THR A O 1
ATOM 1450 N N . GLY A 1 204 ? 6.830 11.332 10.446 1.00 87.75 204 GLY A N 1
ATOM 1451 C CA . GLY A 1 204 ? 6.921 12.583 11.194 1.00 87.75 204 GLY A CA 1
ATOM 1452 C C . GLY A 1 204 ? 5.953 12.651 12.382 1.00 87.75 204 GLY A C 1
ATOM 1453 O O . GLY A 1 204 ? 5.015 11.861 12.453 1.00 87.75 204 GLY A O 1
ATOM 1454 N N . PRO A 1 205 ? 6.095 13.655 13.267 1.00 84.94 205 PRO A N 1
ATOM 1455 C CA . PRO A 1 205 ? 5.198 13.851 14.414 1.00 84.94 205 PRO A CA 1
ATOM 1456 C C . PRO A 1 205 ? 3.732 14.022 13.994 1.00 84.94 205 PRO A C 1
ATOM 1458 O O . PRO A 1 205 ? 2.822 13.592 14.690 1.00 84.94 205 PRO A O 1
ATOM 1461 N N . ARG A 1 206 ? 3.486 14.561 12.791 1.00 84.88 206 ARG A N 1
ATOM 1462 C CA . ARG A 1 206 ? 2.136 14.654 12.216 1.00 84.88 206 ARG A CA 1
ATOM 1463 C C . ARG A 1 206 ? 1.505 13.295 11.910 1.00 84.88 206 ARG A C 1
ATOM 1465 O O . ARG A 1 206 ? 0.290 13.227 11.825 1.00 84.88 206 ARG A O 1
ATOM 1472 N N . ALA A 1 207 ? 2.295 12.235 11.743 1.00 82.31 207 ALA A N 1
ATOM 1473 C CA . ALA A 1 207 ? 1.781 10.885 11.524 1.00 82.31 207 ALA A CA 1
ATOM 1474 C C . ALA A 1 207 ? 1.146 10.284 12.788 1.00 82.31 207 ALA A C 1
ATOM 1476 O O . ALA A 1 207 ? 0.368 9.341 12.667 1.00 82.31 207 ALA A O 1
ATOM 1477 N N . ALA A 1 208 ? 1.465 10.830 13.970 1.00 81.06 208 ALA A N 1
ATOM 1478 C CA . ALA A 1 208 ? 0.847 10.450 15.236 1.00 81.06 208 ALA A CA 1
ATOM 1479 C C . ALA A 1 208 ? -0.545 11.077 15.431 1.00 81.06 208 ALA A C 1
ATOM 1481 O O . ALA A 1 208 ? -1.274 10.665 16.326 1.00 81.06 208 ALA A O 1
ATOM 1482 N N . LEU A 1 209 ? -0.934 12.051 14.597 1.00 85.06 209 LEU A N 1
ATOM 1483 C CA . LEU A 1 209 ? -2.262 12.652 14.682 1.00 85.06 209 LEU A CA 1
ATOM 1484 C C . LEU A 1 209 ? -3.329 11.650 14.198 1.00 85.06 209 LEU A C 1
ATOM 1486 O O . LEU A 1 209 ? -3.146 11.058 13.125 1.00 85.06 209 LEU A O 1
ATOM 1490 N N . PRO A 1 210 ? -4.457 11.499 14.920 1.00 75.62 210 PRO A N 1
ATOM 1491 C CA . PRO A 1 210 ? -5.540 10.580 14.551 1.00 75.62 210 PRO A CA 1
ATOM 1492 C C . PRO A 1 210 ? -6.020 10.764 13.101 1.00 75.62 210 PRO A C 1
ATOM 1494 O O . PRO A 1 210 ? -6.170 9.790 12.357 1.00 75.62 210 PRO A O 1
ATOM 1497 N N . ASP A 1 211 ? -6.103 12.022 12.655 1.00 80.94 211 ASP A N 1
ATOM 1498 C CA . ASP A 1 211 ? -6.637 12.419 11.345 1.00 80.94 211 ASP A CA 1
ATOM 1499 C C . ASP A 1 211 ? -5.591 12.502 10.224 1.00 80.94 211 ASP A C 1
ATOM 1501 O O . ASP A 1 211 ? -5.863 13.010 9.129 1.00 80.94 211 ASP A O 1
ATOM 1505 N N . ALA A 1 212 ? -4.368 12.019 10.460 1.00 80.56 212 ALA A N 1
ATOM 1506 C CA . ALA A 1 212 ? -3.314 12.069 9.458 1.00 80.56 212 ALA A CA 1
ATOM 1507 C C . ALA A 1 212 ? -3.699 11.252 8.213 1.00 80.56 212 ALA A C 1
ATOM 1509 O O . ALA A 1 212 ? -3.698 10.011 8.216 1.00 80.56 212 ALA A O 1
ATOM 1510 N N . ALA A 1 213 ? -4.002 11.965 7.124 1.00 81.12 213 ALA A N 1
ATOM 1511 C CA . ALA A 1 213 ? -4.335 11.361 5.846 1.00 81.12 213 ALA A CA 1
ATOM 1512 C C . ALA A 1 213 ? -3.165 10.498 5.333 1.00 81.12 213 ALA A C 1
ATOM 1514 O O . ALA A 1 213 ? -2.002 10.900 5.427 1.00 81.12 213 ALA A O 1
ATOM 1515 N N . PRO A 1 214 ? -3.435 9.317 4.752 1.00 81.56 214 PRO A N 1
ATOM 1516 C CA . PRO A 1 214 ? -2.380 8.489 4.187 1.00 81.56 214 PRO A CA 1
ATOM 1517 C C . PRO A 1 214 ? -1.688 9.215 3.016 1.00 81.56 214 PRO A C 1
ATOM 1519 O O . PRO A 1 214 ? -2.386 9.847 2.214 1.00 81.56 214 PRO A O 1
ATOM 1522 N N . PRO A 1 215 ? -0.355 9.071 2.843 1.00 87.06 215 PRO A N 1
ATOM 1523 C CA . PRO A 1 215 ? 0.420 9.728 1.782 1.00 87.06 215 PRO A CA 1
ATOM 1524 C C . PRO A 1 215 ? 0.203 9.058 0.410 1.00 87.06 215 PRO A C 1
ATOM 1526 O O . PRO A 1 215 ? 1.116 8.557 -0.250 1.00 87.06 215 PRO A O 1
ATOM 1529 N N . LEU A 1 216 ? -1.062 8.955 -0.009 1.00 87.88 216 LEU A N 1
ATOM 1530 C CA . LEU A 1 216 ? -1.477 8.276 -1.235 1.00 87.88 216 LEU A CA 1
ATOM 1531 C C . LEU A 1 216 ? -1.052 9.042 -2.483 1.00 87.88 216 LEU A C 1
ATOM 1533 O O . LEU A 1 216 ? -0.844 8.419 -3.522 1.00 87.88 216 LEU A O 1
ATOM 1537 N N . ARG A 1 217 ? -0.965 10.375 -2.404 1.00 90.19 217 ARG A N 1
ATOM 1538 C CA . ARG A 1 217 ? -0.544 11.215 -3.531 1.00 90.19 217 ARG A CA 1
ATOM 1539 C C . ARG A 1 217 ? 0.937 10.998 -3.810 1.00 90.19 217 ARG A C 1
ATOM 1541 O O . ARG A 1 217 ? 1.296 10.708 -4.943 1.00 90.19 217 ARG A O 1
ATOM 1548 N N . GLU A 1 218 ? 1.747 11.022 -2.764 1.00 92.31 218 GLU A N 1
ATOM 1549 C CA . GLU A 1 218 ? 3.191 10.812 -2.785 1.00 92.31 218 GLU A CA 1
ATOM 1550 C C . GLU A 1 218 ? 3.529 9.392 -3.250 1.00 92.31 218 GLU A C 1
ATOM 1552 O O . GLU A 1 218 ? 4.401 9.195 -4.093 1.00 92.31 218 GLU A O 1
ATOM 1557 N N . ALA A 1 219 ? 2.785 8.388 -2.774 1.00 90.00 219 ALA A N 1
ATOM 1558 C CA . ALA A 1 219 ? 2.927 7.019 -3.262 1.00 90.00 219 ALA A CA 1
ATOM 1559 C C . ALA A 1 219 ? 2.563 6.892 -4.756 1.00 90.00 219 ALA A C 1
ATOM 1561 O O . ALA A 1 219 ? 3.207 6.132 -5.486 1.00 90.00 219 ALA A O 1
ATOM 1562 N N . ALA A 1 220 ? 1.553 7.634 -5.228 1.00 91.12 220 ALA A N 1
ATOM 1563 C CA . ALA A 1 220 ? 1.152 7.649 -6.635 1.00 91.12 220 ALA A CA 1
ATOM 1564 C C . ALA A 1 220 ? 2.230 8.263 -7.528 1.00 91.12 220 ALA A C 1
ATOM 1566 O O . ALA A 1 220 ? 2.598 7.665 -8.538 1.00 91.12 220 ALA A O 1
ATOM 1567 N N . THR A 1 221 ? 2.738 9.440 -7.153 1.00 93.38 221 THR A N 1
ATOM 1568 C CA . THR A 1 221 ? 3.770 10.154 -7.913 1.00 93.38 221 THR A CA 1
ATOM 1569 C C . THR A 1 221 ? 5.089 9.393 -7.891 1.00 93.38 221 THR A C 1
ATOM 1571 O O . THR A 1 221 ? 5.732 9.280 -8.932 1.00 93.38 221 THR A O 1
ATOM 1574 N N . ALA A 1 222 ? 5.440 8.768 -6.761 1.00 92.88 222 ALA A N 1
ATOM 1575 C CA . ALA A 1 222 ? 6.592 7.877 -6.675 1.00 92.88 222 ALA A CA 1
ATOM 1576 C C . ALA A 1 222 ? 6.458 6.684 -7.632 1.00 92.88 222 ALA A C 1
ATOM 1578 O O . ALA A 1 222 ? 7.362 6.402 -8.416 1.00 92.88 222 ALA A O 1
ATOM 1579 N N . THR A 1 223 ? 5.297 6.018 -7.617 1.00 92.62 223 THR A N 1
ATOM 1580 C CA . THR A 1 223 ? 5.013 4.886 -8.511 1.00 92.62 223 THR A CA 1
ATOM 1581 C C . THR A 1 223 ? 5.064 5.309 -9.979 1.00 92.62 223 THR A C 1
ATOM 1583 O O . THR A 1 223 ? 5.641 4.602 -10.799 1.00 92.62 223 THR A O 1
ATOM 1586 N N . PHE A 1 224 ? 4.501 6.471 -10.315 1.00 95.12 224 PHE A N 1
ATOM 1587 C CA . PHE A 1 224 ? 4.548 7.021 -11.667 1.00 95.12 224 PHE A CA 1
ATOM 1588 C C . PHE A 1 224 ? 5.986 7.303 -12.123 1.00 95.12 224 PHE A C 1
ATOM 1590 O O . PHE A 1 224 ? 6.351 6.901 -13.224 1.00 95.12 224 PHE A O 1
ATOM 1597 N N . GLY A 1 225 ? 6.817 7.912 -11.270 1.00 93.81 225 GLY A N 1
ATOM 1598 C CA . GLY A 1 225 ? 8.234 8.138 -11.567 1.00 93.81 225 GLY A CA 1
ATOM 1599 C C . GLY A 1 225 ? 8.991 6.836 -11.852 1.00 93.81 225 GLY A C 1
ATOM 1600 O O . GLY A 1 225 ? 9.708 6.751 -12.845 1.00 93.81 225 GLY A O 1
ATOM 1601 N N . VAL A 1 226 ? 8.764 5.783 -11.055 1.00 94.56 226 VAL A N 1
ATOM 1602 C CA . VAL A 1 226 ? 9.368 4.461 -11.305 1.00 94.56 226 VAL A CA 1
ATOM 1603 C C . VAL A 1 226 ? 8.864 3.855 -12.617 1.00 94.56 226 VAL A C 1
ATOM 1605 O O . VAL A 1 226 ? 9.668 3.372 -13.406 1.00 94.56 226 VAL A O 1
ATOM 1608 N N . LEU A 1 227 ? 7.558 3.904 -12.897 1.00 95.31 227 LEU A N 1
ATOM 1609 C CA . LEU A 1 227 ? 7.005 3.402 -14.162 1.00 95.31 227 LEU A CA 1
ATOM 1610 C C . LEU A 1 227 ? 7.577 4.144 -15.378 1.00 95.31 227 LEU A C 1
ATOM 1612 O O 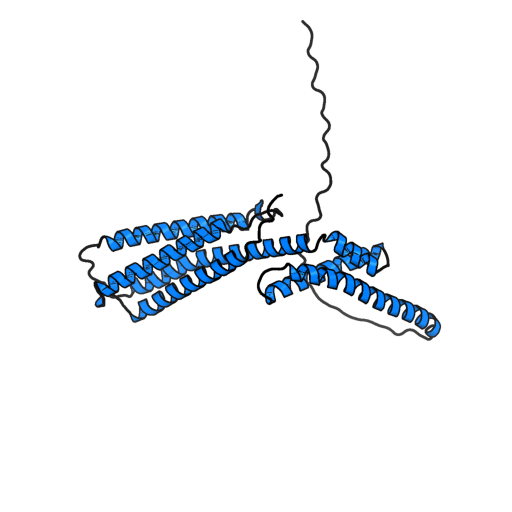. LEU A 1 227 ? 7.831 3.518 -16.405 1.00 95.31 227 LEU A O 1
ATOM 1616 N N . LEU A 1 228 ? 7.825 5.448 -15.251 1.00 95.81 228 LEU A N 1
ATOM 1617 C CA . LEU A 1 228 ? 8.467 6.246 -16.290 1.00 95.81 228 LEU A CA 1
ATOM 1618 C C . LEU A 1 228 ? 9.907 5.784 -16.547 1.00 95.81 228 LEU A C 1
ATOM 1620 O O . LEU A 1 228 ? 10.291 5.595 -17.701 1.00 95.81 228 LEU A O 1
ATOM 1624 N N . VAL A 1 229 ? 10.682 5.529 -15.487 1.00 95.25 229 VAL A N 1
ATOM 1625 C CA . VAL A 1 229 ? 12.035 4.953 -15.591 1.00 95.25 229 VAL A CA 1
ATOM 1626 C C . VAL A 1 229 ? 11.991 3.592 -16.290 1.00 95.25 229 VAL A C 1
ATOM 1628 O O . VAL A 1 229 ? 12.723 3.368 -17.251 1.00 95.25 229 VAL A O 1
ATOM 1631 N N . LEU A 1 230 ? 11.091 2.704 -15.860 1.00 95.25 230 LEU A N 1
ATOM 1632 C CA . LEU A 1 230 ? 10.924 1.359 -16.420 1.00 95.25 230 LEU A CA 1
ATOM 1633 C C . LEU A 1 230 ? 10.592 1.387 -17.918 1.00 95.25 230 LEU A C 1
ATOM 1635 O O . LEU A 1 230 ? 11.250 0.699 -18.705 1.00 95.25 230 LEU A O 1
ATOM 1639 N N . ALA A 1 231 ? 9.629 2.224 -18.315 1.00 95.75 231 ALA A N 1
ATOM 1640 C CA . ALA A 1 231 ? 9.242 2.414 -19.710 1.00 95.75 231 ALA A CA 1
ATOM 1641 C C . ALA A 1 231 ? 10.396 2.979 -20.553 1.00 95.75 231 ALA A C 1
ATOM 1643 O O . ALA A 1 231 ? 10.634 2.510 -21.665 1.00 95.75 231 ALA A O 1
ATOM 1644 N N . THR A 1 232 ? 11.150 3.936 -20.007 1.00 95.19 232 THR A N 1
ATOM 1645 C CA . THR A 1 232 ? 12.295 4.544 -20.698 1.00 95.19 232 THR A CA 1
ATOM 1646 C C . THR A 1 232 ? 13.425 3.539 -20.917 1.00 95.19 232 THR A C 1
ATOM 1648 O O . THR A 1 232 ? 13.980 3.469 -22.011 1.00 95.19 232 THR A O 1
ATOM 1651 N N . LEU A 1 233 ? 13.740 2.714 -19.912 1.00 93.38 233 LEU A N 1
ATOM 1652 C CA . LEU A 1 233 ? 14.738 1.646 -20.037 1.00 93.38 233 LEU A CA 1
ATOM 1653 C C . LEU A 1 233 ? 14.342 0.639 -21.122 1.00 93.38 233 LEU A C 1
ATOM 1655 O O . LEU A 1 233 ? 15.166 0.289 -21.966 1.00 93.38 233 LEU A O 1
ATOM 1659 N N . LEU A 1 234 ? 13.075 0.214 -21.138 1.00 94.62 234 LEU A N 1
ATOM 1660 C CA . LEU A 1 234 ? 12.573 -0.714 -22.151 1.00 94.62 234 LEU A CA 1
ATOM 1661 C C . LEU A 1 234 ? 12.636 -0.098 -23.555 1.00 94.62 234 LEU A C 1
ATOM 1663 O O . LEU A 1 234 ? 13.107 -0.748 -24.483 1.00 94.62 234 LEU A O 1
ATOM 1667 N N . MET A 1 235 ? 12.231 1.167 -23.701 1.00 94.88 235 MET A N 1
ATOM 1668 C CA . MET A 1 235 ? 12.334 1.908 -24.960 1.00 94.88 235 MET A CA 1
ATOM 1669 C C . MET A 1 235 ? 13.782 1.967 -25.464 1.00 94.88 235 MET A C 1
ATOM 1671 O O . MET A 1 235 ? 14.029 1.676 -26.632 1.00 94.88 235 MET A O 1
ATOM 1675 N N . LEU A 1 236 ? 14.747 2.305 -24.600 1.00 91.44 236 LEU A N 1
ATOM 1676 C CA . LEU A 1 236 ? 16.166 2.379 -24.970 1.00 91.44 236 LEU A CA 1
ATOM 1677 C C . LEU A 1 236 ? 16.717 1.023 -25.428 1.00 91.44 236 LEU A C 1
ATOM 1679 O O . LEU A 1 236 ? 17.485 0.965 -26.389 1.00 91.44 236 LEU A O 1
ATOM 1683 N N . VAL A 1 237 ? 16.298 -0.064 -24.780 1.00 92.56 237 VAL A N 1
ATOM 1684 C CA . VAL A 1 237 ? 16.697 -1.432 -25.139 1.00 92.56 237 VAL A CA 1
ATOM 1685 C C . VAL A 1 237 ? 16.092 -1.864 -26.459 1.00 92.56 237 VAL A C 1
ATOM 1687 O O . VAL A 1 237 ? 16.816 -2.384 -27.300 1.00 92.56 237 VAL A O 1
ATOM 1690 N N . VAL A 1 238 ? 14.797 -1.619 -26.667 1.00 93.56 238 VAL A N 1
ATOM 1691 C CA . VAL A 1 238 ? 14.123 -1.917 -27.937 1.00 93.56 238 VAL A CA 1
ATOM 1692 C C . VAL A 1 238 ? 14.776 -1.130 -29.066 1.00 93.56 238 VAL A C 1
ATOM 1694 O O . VAL A 1 238 ? 15.161 -1.718 -30.072 1.00 93.56 238 VAL A O 1
ATOM 1697 N N . ASN A 1 239 ? 14.991 0.174 -28.873 1.00 91.38 239 ASN A N 1
ATOM 1698 C CA . ASN A 1 239 ? 15.673 1.016 -29.849 1.00 91.38 239 ASN A CA 1
ATOM 1699 C C . ASN A 1 239 ? 17.061 0.459 -30.191 1.00 91.38 239 ASN A C 1
ATOM 1701 O O . ASN A 1 239 ? 17.373 0.280 -31.363 1.00 91.38 239 ASN A O 1
ATOM 1705 N N . ARG A 1 240 ? 17.875 0.123 -29.182 1.00 88.69 240 ARG A N 1
ATOM 1706 C CA . ARG A 1 240 ? 19.216 -0.435 -29.402 1.00 88.69 240 ARG A CA 1
ATOM 1707 C C . ARG A 1 240 ? 19.188 -1.828 -30.033 1.00 88.69 240 ARG A C 1
ATOM 1709 O O . ARG A 1 240 ? 20.059 -2.139 -30.837 1.00 88.69 240 ARG A O 1
ATOM 1716 N N . GLY A 1 241 ? 18.201 -2.654 -29.702 1.00 90.81 241 GLY A N 1
ATOM 1717 C CA . GLY A 1 241 ? 18.028 -3.982 -30.286 1.00 90.81 241 GLY A CA 1
ATOM 1718 C C . GLY A 1 241 ? 17.632 -3.934 -31.755 1.00 90.81 241 GLY A C 1
ATOM 1719 O O . GLY A 1 241 ? 18.058 -4.793 -32.517 1.00 90.81 241 GLY A O 1
ATOM 1720 N N . VAL A 1 242 ? 16.886 -2.906 -32.163 1.00 91.81 242 VAL A N 1
ATOM 1721 C CA . VAL A 1 242 ? 16.531 -2.672 -33.568 1.00 91.81 242 VAL A CA 1
ATOM 1722 C C . VAL A 1 242 ? 17.702 -2.072 -34.349 1.00 91.81 242 VAL A C 1
ATOM 1724 O O . VAL A 1 242 ? 17.963 -2.503 -35.467 1.00 91.81 242 VAL A O 1
ATOM 1727 N N . THR A 1 243 ? 18.426 -1.098 -33.785 1.00 90.06 243 THR A N 1
ATOM 1728 C CA . THR A 1 243 ? 19.488 -0.384 -34.520 1.00 90.06 243 THR A CA 1
ATOM 1729 C C . THR A 1 243 ? 20.838 -1.097 -34.516 1.00 90.06 243 THR A C 1
ATOM 1731 O O . THR A 1 243 ? 21.594 -0.970 -35.475 1.00 90.06 243 THR A O 1
ATOM 1734 N N . ALA A 1 244 ? 21.164 -1.833 -33.453 1.00 89.56 244 ALA A N 1
ATOM 1735 C CA . ALA A 1 244 ? 22.457 -2.487 -33.274 1.00 89.56 244 ALA A CA 1
ATOM 1736 C C . ALA A 1 244 ? 22.330 -3.764 -32.414 1.00 89.56 244 ALA A C 1
ATOM 1738 O O . ALA A 1 244 ? 22.880 -3.819 -31.307 1.00 89.56 244 ALA A O 1
ATOM 1739 N N . PRO A 1 245 ? 21.644 -4.819 -32.895 1.00 90.88 245 PRO A N 1
ATOM 1740 C CA . PRO A 1 245 ? 21.368 -6.030 -32.111 1.00 90.88 245 PRO A CA 1
ATOM 1741 C C . PRO A 1 245 ? 22.629 -6.745 -31.609 1.00 90.88 245 PRO A C 1
ATOM 1743 O O . PRO A 1 245 ? 22.613 -7.307 -30.516 1.00 90.88 245 PRO A O 1
ATOM 1746 N N . ALA A 1 246 ? 23.731 -6.689 -32.365 1.00 89.44 246 ALA A N 1
ATOM 1747 C CA . ALA A 1 246 ? 25.017 -7.284 -31.984 1.00 89.44 246 ALA A CA 1
ATOM 1748 C C . ALA A 1 246 ? 25.690 -6.578 -30.789 1.00 89.44 246 ALA A C 1
ATOM 1750 O O . ALA A 1 246 ? 26.576 -7.137 -30.152 1.00 89.44 246 ALA A O 1
ATOM 1751 N N . SER A 1 247 ? 25.261 -5.354 -30.463 1.00 86.62 247 SER A N 1
ATOM 1752 C CA . SER A 1 247 ? 25.796 -4.570 -29.343 1.00 86.62 247 SER A CA 1
ATOM 1753 C C . SER A 1 247 ? 25.150 -4.901 -27.992 1.00 86.62 247 SER A C 1
ATOM 1755 O O . SER A 1 247 ? 25.481 -4.270 -26.985 1.00 86.62 247 SER A O 1
ATOM 1757 N N . LEU A 1 248 ? 24.187 -5.827 -27.977 1.00 90.00 248 LEU A N 1
ATOM 1758 C CA . LEU A 1 248 ? 23.437 -6.242 -26.800 1.00 90.00 248 LEU A CA 1
ATOM 1759 C C . LEU A 1 248 ? 23.864 -7.650 -26.384 1.00 90.00 248 LEU A C 1
ATOM 1761 O O . LEU A 1 248 ? 23.710 -8.612 -27.135 1.00 90.00 248 LEU A O 1
ATOM 1765 N N . ALA A 1 249 ? 24.329 -7.792 -25.144 1.00 92.12 249 ALA A N 1
ATOM 1766 C CA . ALA A 1 249 ? 24.492 -9.099 -24.519 1.00 92.12 249 ALA A CA 1
ATOM 1767 C C . ALA A 1 249 ? 23.113 -9.646 -24.112 1.00 92.12 249 ALA A C 1
ATOM 1769 O O . ALA A 1 249 ? 22.722 -9.574 -22.947 1.00 92.12 249 ALA A O 1
ATOM 1770 N N . TRP A 1 250 ? 22.352 -10.172 -25.076 1.00 91.56 250 TRP A N 1
ATOM 1771 C CA . TRP A 1 250 ? 20.986 -10.672 -24.864 1.00 91.56 250 TRP A CA 1
ATOM 1772 C C . TRP A 1 250 ? 20.812 -11.596 -23.647 1.00 91.56 250 TRP A C 1
ATOM 1774 O O . TRP A 1 250 ? 19.831 -11.392 -22.929 1.00 91.56 250 TRP A O 1
ATOM 1784 N N . PRO A 1 251 ? 21.742 -12.525 -23.328 1.00 93.38 251 PRO A N 1
ATOM 1785 C CA . PRO A 1 251 ? 21.631 -13.352 -22.123 1.00 93.38 251 PRO A CA 1
ATOM 1786 C C . PRO A 1 251 ? 21.575 -12.554 -20.811 1.00 93.38 251 PRO A C 1
ATOM 1788 O O . PRO A 1 251 ? 20.963 -13.004 -19.849 1.00 93.38 251 PRO A O 1
ATOM 1791 N N . LEU A 1 252 ? 22.177 -11.362 -20.771 1.00 91.50 252 LEU A N 1
ATOM 1792 C CA . LEU A 1 252 ? 22.172 -10.469 -19.607 1.00 91.50 252 LEU A CA 1
ATOM 1793 C C . LEU A 1 252 ? 21.008 -9.474 -19.639 1.00 91.50 252 LEU A C 1
ATOM 1795 O O . LEU A 1 252 ? 20.479 -9.089 -18.599 1.00 91.50 252 LEU A O 1
ATOM 1799 N N . ILE A 1 253 ? 20.580 -9.070 -20.834 1.00 93.38 253 ILE A N 1
ATOM 1800 C CA . ILE A 1 253 ? 19.503 -8.089 -21.007 1.00 93.38 253 ILE A CA 1
ATOM 1801 C C . ILE A 1 253 ? 18.125 -8.722 -20.842 1.00 93.38 253 ILE A C 1
ATOM 1803 O O . ILE A 1 253 ? 17.240 -8.094 -20.267 1.00 93.38 253 ILE A O 1
ATOM 1807 N N . ALA A 1 254 ? 17.937 -9.963 -21.292 1.00 93.62 254 ALA A N 1
ATOM 1808 C CA . ALA A 1 254 ? 16.679 -10.686 -21.138 1.00 93.62 254 ALA A CA 1
ATOM 1809 C C . ALA A 1 254 ? 16.197 -10.752 -19.672 1.00 93.62 254 ALA A C 1
ATOM 1811 O O . ALA A 1 254 ? 15.073 -10.312 -19.417 1.00 93.62 254 ALA A O 1
ATOM 1812 N N . PRO A 1 255 ? 16.999 -11.200 -18.681 1.00 92.62 255 PRO A N 1
ATOM 1813 C CA . PRO A 1 255 ? 16.553 -11.219 -17.288 1.00 92.62 255 PRO A CA 1
ATOM 1814 C C . PRO A 1 255 ? 16.292 -9.811 -16.733 1.00 92.62 255 PRO A C 1
ATOM 1816 O O . PRO A 1 255 ? 15.317 -9.620 -16.007 1.00 92.62 255 PRO A O 1
ATOM 1819 N N . ALA A 1 256 ? 17.091 -8.805 -17.113 1.00 93.00 256 ALA A N 1
ATOM 1820 C CA . ALA A 1 256 ? 16.862 -7.413 -16.717 1.00 93.00 256 ALA A CA 1
ATOM 1821 C C . ALA A 1 256 ? 15.531 -6.862 -17.266 1.00 93.00 256 ALA A C 1
ATOM 1823 O O . ALA A 1 256 ? 14.783 -6.195 -16.548 1.00 93.00 256 ALA A O 1
ATOM 1824 N N . ALA A 1 257 ? 15.203 -7.176 -18.522 1.00 94.38 257 ALA A N 1
ATOM 1825 C CA . ALA A 1 257 ? 13.945 -6.802 -19.157 1.00 94.38 257 ALA A CA 1
ATOM 1826 C C . ALA A 1 257 ? 12.745 -7.523 -18.520 1.00 94.38 257 ALA A C 1
ATOM 1828 O O . ALA A 1 257 ? 11.732 -6.886 -18.233 1.00 94.38 257 ALA A O 1
ATOM 1829 N N . VAL A 1 258 ? 12.868 -8.823 -18.226 1.00 94.94 258 VAL A N 1
ATOM 1830 C CA . VAL A 1 258 ? 11.831 -9.591 -17.516 1.00 94.94 258 VAL A CA 1
ATOM 1831 C C . VAL A 1 258 ? 11.583 -9.011 -16.124 1.00 94.94 258 VAL A C 1
ATOM 1833 O O . VAL A 1 258 ? 10.430 -8.782 -15.759 1.00 94.94 258 VAL A O 1
ATOM 1836 N N . LEU A 1 259 ? 12.641 -8.705 -15.367 1.00 93.94 259 LEU A N 1
ATOM 1837 C CA . LEU A 1 259 ? 12.529 -8.072 -14.051 1.00 93.94 259 LEU A CA 1
ATOM 1838 C C . LEU A 1 259 ? 11.846 -6.699 -14.137 1.00 93.94 259 LEU A C 1
ATOM 1840 O O . LEU A 1 259 ? 10.983 -6.390 -13.316 1.00 93.94 259 LEU A O 1
ATOM 1844 N N . ASN A 1 260 ? 12.195 -5.895 -15.145 1.00 95.00 260 ASN A N 1
ATOM 1845 C CA . ASN A 1 260 ? 11.578 -4.597 -15.412 1.00 95.00 260 ASN A CA 1
ATOM 1846 C C . ASN A 1 260 ? 10.056 -4.743 -15.644 1.00 95.00 260 ASN A C 1
ATOM 1848 O O . ASN A 1 260 ? 9.260 -4.100 -14.954 1.00 95.00 260 ASN A O 1
ATOM 1852 N N . ILE A 1 261 ? 9.641 -5.667 -16.520 1.00 95.75 261 ILE A N 1
ATOM 1853 C CA . ILE A 1 261 ? 8.222 -5.946 -16.802 1.00 95.75 261 ILE A CA 1
ATOM 1854 C C . ILE A 1 261 ? 7.499 -6.466 -15.553 1.00 95.75 261 ILE A C 1
ATOM 1856 O O . ILE A 1 261 ? 6.405 -5.996 -15.228 1.00 95.75 261 ILE A O 1
ATOM 1860 N N . ALA A 1 262 ? 8.107 -7.404 -14.823 1.00 95.75 262 ALA A N 1
ATOM 1861 C CA . ALA A 1 262 ? 7.537 -7.963 -13.601 1.00 95.75 262 ALA A CA 1
ATOM 1862 C C . ALA A 1 262 ? 7.319 -6.881 -12.532 1.00 95.75 262 ALA A C 1
ATOM 1864 O O . ALA A 1 262 ? 6.261 -6.832 -11.900 1.00 95.75 262 ALA A O 1
ATOM 1865 N N . LEU A 1 263 ? 8.279 -5.968 -12.368 1.00 95.19 263 LEU A N 1
ATOM 1866 C CA . LEU A 1 263 ? 8.167 -4.846 -11.445 1.00 95.19 263 LEU A CA 1
ATOM 1867 C C . LEU A 1 263 ? 7.084 -3.850 -11.887 1.00 95.19 263 LEU A C 1
ATOM 1869 O O . LEU A 1 263 ? 6.279 -3.424 -11.057 1.00 95.19 263 LEU A O 1
ATOM 1873 N N . ALA A 1 264 ? 7.002 -3.520 -13.179 1.00 95.44 264 ALA A N 1
ATOM 1874 C CA . ALA A 1 264 ? 5.946 -2.660 -13.715 1.00 95.44 264 ALA A CA 1
ATOM 1875 C C . ALA A 1 264 ? 4.549 -3.258 -13.469 1.00 95.44 264 ALA A C 1
ATOM 1877 O O . ALA A 1 264 ? 3.638 -2.563 -13.001 1.00 95.44 264 ALA A O 1
ATOM 1878 N N . ALA A 1 265 ? 4.386 -4.561 -13.716 1.00 96.31 265 ALA A N 1
ATOM 1879 C CA . ALA A 1 265 ? 3.153 -5.292 -13.443 1.00 96.31 265 ALA A CA 1
ATOM 1880 C C . ALA A 1 265 ? 2.827 -5.313 -11.942 1.00 96.31 265 ALA A C 1
ATOM 1882 O O . ALA A 1 265 ? 1.683 -5.054 -11.554 1.00 96.31 265 ALA A O 1
ATOM 1883 N N . HIS A 1 266 ? 3.829 -5.547 -11.087 1.00 95.44 266 HIS A N 1
ATOM 1884 C CA . HIS A 1 266 ? 3.674 -5.532 -9.635 1.00 95.44 266 HIS A CA 1
ATOM 1885 C C . HIS A 1 266 ? 3.180 -4.171 -9.132 1.00 95.44 266 HIS A C 1
ATOM 1887 O O . HIS A 1 266 ? 2.145 -4.110 -8.467 1.00 95.44 266 HIS A O 1
ATOM 1893 N N . LEU A 1 267 ? 3.872 -3.086 -9.495 1.00 93.62 267 LEU A N 1
ATOM 1894 C CA . LEU A 1 267 ? 3.545 -1.716 -9.088 1.00 93.62 267 LEU A CA 1
ATOM 1895 C C . LEU A 1 267 ? 2.170 -1.277 -9.598 1.00 93.62 267 LEU A C 1
ATOM 1897 O O . LEU A 1 267 ? 1.391 -0.655 -8.875 1.00 93.62 267 LEU A O 1
ATOM 1901 N N . THR A 1 268 ? 1.834 -1.643 -10.833 1.00 94.00 268 THR A N 1
ATOM 1902 C CA . THR A 1 268 ? 0.513 -1.364 -11.403 1.00 94.00 268 THR A CA 1
ATOM 1903 C C . THR A 1 268 ? -0.579 -2.147 -10.672 1.00 94.00 268 THR A C 1
ATOM 1905 O O . THR A 1 268 ? -1.644 -1.604 -10.372 1.00 94.00 268 THR A O 1
ATOM 1908 N N . GLY A 1 269 ? -0.326 -3.416 -10.343 1.00 94.19 269 GLY A N 1
ATOM 1909 C CA . GLY A 1 269 ? -1.253 -4.265 -9.601 1.00 94.19 269 GLY A CA 1
ATOM 1910 C C . GLY A 1 269 ? -1.481 -3.790 -8.165 1.00 94.19 269 GLY A C 1
ATOM 1911 O O . GLY A 1 269 ? -2.624 -3.750 -7.704 1.00 94.19 269 GLY A O 1
ATOM 1912 N N . THR A 1 270 ? -0.424 -3.386 -7.451 1.00 91.88 270 THR A N 1
ATOM 1913 C CA . THR A 1 270 ? -0.552 -2.809 -6.102 1.00 91.88 270 THR A CA 1
ATOM 1914 C C . THR A 1 270 ? -1.306 -1.486 -6.135 1.00 91.88 270 THR A C 1
ATOM 1916 O O . THR A 1 270 ? -2.183 -1.274 -5.298 1.00 91.88 270 THR A O 1
ATOM 1919 N N . TRP A 1 271 ? -1.059 -0.644 -7.139 1.00 89.56 271 TRP A N 1
ATOM 1920 C CA . TRP A 1 271 ? -1.776 0.615 -7.315 1.00 89.56 271 TRP A CA 1
ATOM 1921 C C . TRP A 1 271 ? -3.271 0.425 -7.604 1.00 89.56 271 TRP A C 1
ATOM 1923 O O . TRP A 1 271 ? -4.108 1.092 -6.992 1.00 89.56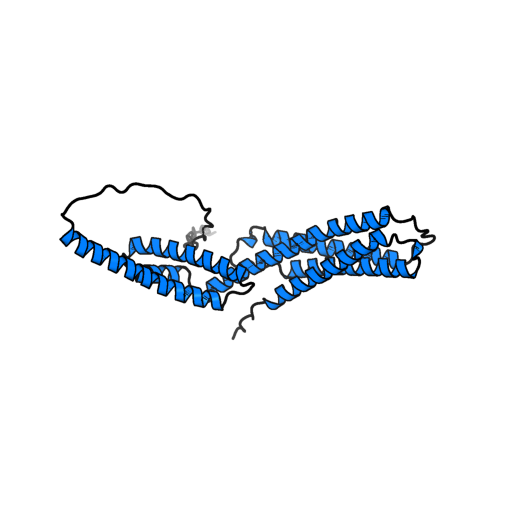 271 TRP A O 1
ATOM 1933 N N . ARG A 1 272 ? -3.637 -0.522 -8.481 1.00 91.69 272 ARG A N 1
ATOM 1934 C CA . ARG A 1 272 ? -5.050 -0.863 -8.741 1.00 91.69 272 ARG A CA 1
ATOM 1935 C C . ARG A 1 272 ? -5.752 -1.332 -7.468 1.00 91.69 272 ARG A C 1
ATOM 1937 O O . ARG A 1 272 ? -6.843 -0.852 -7.171 1.00 91.69 272 ARG A O 1
ATOM 1944 N N . ARG A 1 273 ? -5.096 -2.192 -6.679 1.00 89.31 273 ARG A N 1
ATOM 1945 C CA . ARG A 1 273 ? -5.612 -2.633 -5.373 1.00 89.31 273 ARG A CA 1
ATOM 1946 C C . ARG A 1 273 ? -5.790 -1.465 -4.405 1.00 89.31 273 ARG A C 1
ATOM 1948 O O . ARG A 1 273 ? -6.811 -1.392 -3.739 1.00 89.31 273 ARG A O 1
ATOM 1955 N N . LEU A 1 274 ? -4.846 -0.524 -4.351 1.00 86.69 274 LEU A N 1
ATOM 1956 C CA . LEU A 1 274 ? -4.967 0.667 -3.502 1.00 86.69 274 LEU A CA 1
ATOM 1957 C C . LEU A 1 274 ? -6.146 1.558 -3.908 1.00 86.69 274 L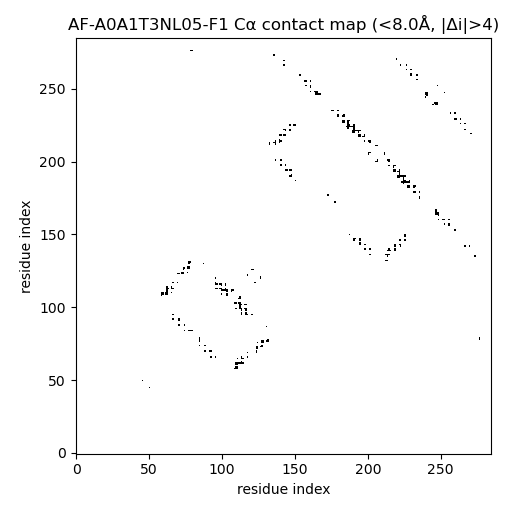EU A C 1
ATOM 1959 O O . LEU A 1 274 ? -6.871 2.035 -3.039 1.00 86.69 274 LEU A O 1
ATOM 1963 N N . ARG A 1 275 ? -6.373 1.759 -5.212 1.00 85.81 275 ARG A N 1
ATOM 1964 C CA . ARG A 1 275 ? -7.510 2.554 -5.705 1.00 85.81 275 ARG A CA 1
ATOM 1965 C C . ARG A 1 275 ? -8.860 1.903 -5.426 1.00 85.81 275 ARG A C 1
ATOM 1967 O O . ARG A 1 275 ? -9.793 2.625 -5.092 1.00 85.81 275 ARG A O 1
ATOM 1974 N N . ALA A 1 276 ? -8.949 0.578 -5.531 1.00 85.88 276 ALA A N 1
ATOM 1975 C CA . ALA A 1 276 ? -10.176 -0.167 -5.250 1.00 85.88 276 ALA A CA 1
ATOM 1976 C C . ALA A 1 276 ? -10.642 -0.033 -3.787 1.00 85.88 276 ALA A C 1
ATOM 1978 O O . ALA A 1 276 ? -11.811 -0.245 -3.498 1.00 85.8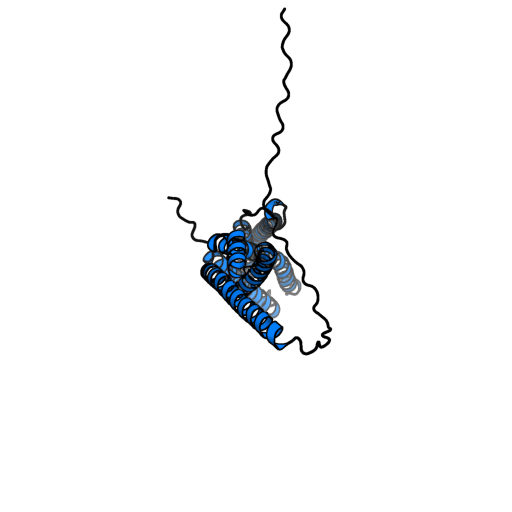8 276 ALA A O 1
ATOM 1979 N N . HIS A 1 277 ? -9.743 0.348 -2.876 1.00 77.62 277 HIS A N 1
ATOM 1980 C CA . HIS A 1 277 ? -10.039 0.542 -1.456 1.00 77.62 277 HIS A CA 1
ATOM 1981 C C . HIS A 1 277 ? -10.242 2.007 -1.059 1.00 77.62 277 HIS A C 1
ATOM 1983 O O . HIS A 1 277 ? -10.163 2.325 0.126 1.00 77.62 277 HIS A O 1
ATOM 1989 N N . ARG A 1 278 ? -10.459 2.931 -2.006 1.00 79.44 278 ARG A N 1
ATOM 1990 C CA . ARG A 1 278 ? -10.826 4.296 -1.614 1.00 79.44 278 ARG A CA 1
ATOM 1991 C C . ARG A 1 278 ? -12.210 4.262 -0.960 1.00 79.44 278 ARG A C 1
ATOM 1993 O O . ARG A 1 278 ? -13.150 3.865 -1.648 1.00 79.44 278 ARG A O 1
ATOM 2000 N N . PRO A 1 279 ? -12.346 4.675 0.314 1.00 70.44 279 PRO A N 1
ATOM 2001 C CA . PRO A 1 279 ? -13.654 4.770 0.939 1.00 70.44 279 PRO A CA 1
ATOM 2002 C C . PRO A 1 279 ? -14.520 5.711 0.104 1.00 70.44 279 PRO A C 1
ATOM 2004 O O . PRO A 1 279 ? -14.053 6.759 -0.364 1.00 70.44 279 PRO A O 1
ATOM 2007 N N . VAL A 1 280 ? -15.768 5.306 -0.129 1.00 73.19 280 VAL A N 1
ATOM 2008 C CA . VAL A 1 280 ? -16.772 6.180 -0.732 1.00 73.19 280 VAL A CA 1
ATOM 2009 C C . VAL A 1 280 ? -16.927 7.339 0.239 1.00 73.19 280 VAL A C 1
ATOM 2011 O O . VAL A 1 280 ? -17.413 7.146 1.347 1.00 73.19 280 VAL A O 1
ATOM 2014 N N . ARG A 1 281 ? -16.442 8.532 -0.130 1.00 78.00 281 ARG A N 1
ATOM 2015 C CA . ARG A 1 281 ? -16.655 9.719 0.702 1.00 78.00 281 ARG A CA 1
ATOM 2016 C C . ARG A 1 281 ? -18.166 9.862 0.898 1.00 78.00 281 ARG A C 1
ATOM 2018 O O . ARG A 1 281 ? -18.855 9.959 -0.124 1.00 78.00 281 ARG A O 1
ATOM 2025 N N . 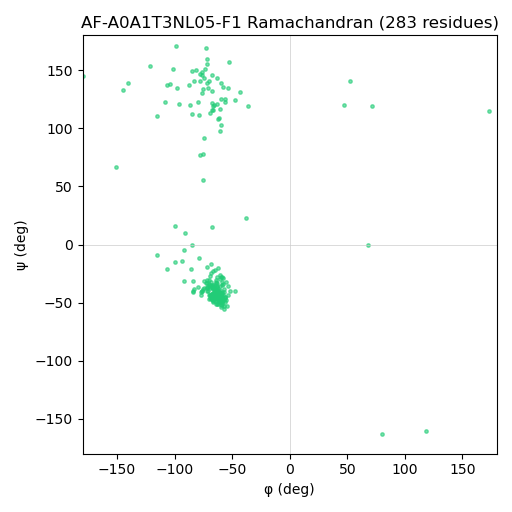PRO A 1 282 ? -18.677 9.889 2.141 1.00 69.19 282 PRO A N 1
ATOM 2026 C CA . PRO A 1 282 ? -20.077 10.204 2.359 1.00 69.19 282 PRO A CA 1
ATOM 2027 C C . PRO A 1 282 ? -20.339 11.563 1.707 1.00 69.19 282 PRO A C 1
ATOM 2029 O O . PRO A 1 282 ? -19.595 12.527 1.923 1.00 69.19 282 PRO A O 1
ATOM 2032 N N . ARG A 1 283 ? -21.330 11.617 0.809 1.00 73.44 283 ARG A N 1
ATOM 2033 C CA . ARG A 1 283 ? -21.782 12.886 0.235 1.00 73.44 283 ARG A CA 1
ATOM 2034 C C . ARG A 1 283 ? -22.277 13.716 1.412 1.00 73.44 283 ARG A C 1
ATOM 2036 O O . ARG A 1 283 ? -23.202 13.286 2.093 1.00 73.44 283 ARG A O 1
ATOM 2043 N N . ARG A 1 284 ? -21.622 14.850 1.681 1.00 78.94 284 ARG A N 1
ATOM 2044 C CA . ARG A 1 284 ? -22.151 15.807 2.653 1.00 78.94 284 ARG A CA 1
ATOM 2045 C C . ARG A 1 284 ? -23.537 16.244 2.148 1.00 78.94 284 ARG A C 1
ATOM 2047 O O . ARG A 1 284 ? -23.606 16.588 0.964 1.00 78.94 284 ARG A O 1
ATOM 2054 N N . PRO A 1 285 ? -24.592 16.118 2.972 1.00 73.06 285 PRO A N 1
ATOM 2055 C CA . PRO A 1 285 ? -25.917 16.628 2.640 1.00 73.06 285 PRO A CA 1
ATOM 2056 C C . PRO A 1 285 ? -25.905 18.153 2.503 1.00 73.06 285 PRO A C 1
ATOM 2058 O O . PRO A 1 285 ? -25.010 18.797 3.103 1.00 73.06 285 PRO A O 1
#

Nearest PDB structures (foldseek):
  7u4t-assembly1_5  TM=3.315E-01  e=2.133E+00  Homo sapiens
  5voy-assembly1_a  TM=3.301E-01  e=2.133E+00  Saccharomyces cerevisiae S288C
  9bru-assembly1_k  TM=3.295E-01  e=4.100E+00  Mus musculus

pLDDT: mean 81.5, std 18.57, range [32.59, 97.94]